Protein AF-A0A815H584-F1 (afdb_monomer)

InterPro domains:
  IPR000742 EGF-like domain [PS50026] (19-60)

Structure (mmCIF, N/CA/C/O backbone):
data_AF-A0A815H584-F1
#
_entry.id   AF-A0A815H584-F1
#
loop_
_atom_site.group_PDB
_atom_site.id
_atom_site.type_symbol
_atom_site.label_atom_id
_atom_site.label_alt_id
_atom_site.label_comp_id
_atom_site.label_asym_id
_atom_site.label_entity_id
_atom_site.label_seq_id
_atom_site.pdbx_PDB_ins_code
_atom_site.Cartn_x
_atom_site.Cartn_y
_atom_site.Cartn_z
_atom_site.occupancy
_atom_site.B_iso_or_equiv
_atom_site.auth_seq_id
_atom_site.auth_comp_id
_atom_site.auth_asym_id
_atom_site.auth_atom_id
_atom_site.pdbx_PDB_model_num
ATOM 1 N N . MET A 1 1 ? 0.714 3.344 -56.214 1.00 41.22 1 MET A N 1
ATOM 2 C CA . MET A 1 1 ? 0.078 2.907 -54.952 1.00 41.22 1 MET A CA 1
ATOM 3 C C . MET A 1 1 ? 1.199 2.458 -54.031 1.00 41.22 1 MET A C 1
ATOM 5 O O . MET A 1 1 ? 1.932 1.571 -54.430 1.00 41.22 1 MET A O 1
ATOM 9 N N . ASN A 1 2 ? 1.410 3.113 -52.884 1.00 50.94 2 ASN A N 1
ATOM 10 C CA . ASN A 1 2 ? 2.431 2.673 -51.924 1.00 50.94 2 ASN A CA 1
ATOM 11 C C . ASN A 1 2 ? 1.898 1.456 -51.167 1.00 50.94 2 ASN A C 1
ATOM 13 O O . ASN A 1 2 ? 0.969 1.595 -50.369 1.00 50.94 2 ASN A O 1
ATOM 17 N N . GLU A 1 3 ? 2.473 0.286 -51.425 1.00 63.50 3 GLU A N 1
ATOM 18 C CA . GLU A 1 3 ? 2.213 -0.923 -50.649 1.00 63.50 3 GLU A CA 1
ATOM 19 C C . GLU A 1 3 ? 2.719 -0.705 -49.218 1.00 63.50 3 GLU A C 1
ATOM 21 O O . GLU A 1 3 ? 3.892 -0.418 -48.981 1.00 63.50 3 GLU A O 1
ATOM 26 N N . LYS A 1 4 ? 1.804 -0.754 -48.245 1.00 65.31 4 LYS A N 1
ATOM 27 C CA . LYS A 1 4 ? 2.155 -0.735 -46.823 1.00 65.31 4 LYS A CA 1
ATOM 28 C C . LYS A 1 4 ? 2.375 -2.177 -46.379 1.00 65.31 4 LYS A C 1
ATOM 30 O O . LYS A 1 4 ? 1.406 -2.915 -46.219 1.00 65.31 4 LYS A O 1
ATOM 35 N N . CYS A 1 5 ? 3.628 -2.561 -46.156 1.00 71.00 5 CYS A N 1
ATOM 36 C CA . CYS A 1 5 ? 3.958 -3.831 -45.519 1.00 71.00 5 CYS A CA 1
ATOM 37 C C . CYS A 1 5 ? 3.519 -3.819 -44.048 1.00 71.00 5 CYS A C 1
ATOM 39 O O . CYS A 1 5 ? 3.815 -2.884 -43.302 1.00 71.00 5 CYS A O 1
ATOM 41 N N . ILE A 1 6 ? 2.807 -4.866 -43.627 1.00 76.12 6 ILE A N 1
ATOM 42 C CA . ILE A 1 6 ? 2.524 -5.136 -42.215 1.00 76.12 6 ILE A CA 1
ATOM 43 C C . ILE A 1 6 ? 3.566 -6.150 -41.745 1.00 76.12 6 ILE A C 1
ATOM 45 O O . ILE A 1 6 ? 3.545 -7.305 -42.165 1.00 76.12 6 ILE A O 1
ATOM 49 N N . CYS A 1 7 ? 4.490 -5.713 -40.892 1.00 73.25 7 CYS A N 1
ATOM 50 C CA . CYS A 1 7 ? 5.545 -6.576 -40.373 1.00 73.25 7 CYS A CA 1
ATOM 51 C C . CYS A 1 7 ? 5.038 -7.528 -39.283 1.00 73.25 7 CYS A C 1
ATOM 53 O O . CYS A 1 7 ? 4.133 -7.198 -38.514 1.00 73.25 7 CYS A O 1
ATOM 55 N N . MET A 1 8 ? 5.672 -8.701 -39.185 1.00 71.12 8 MET A N 1
ATOM 56 C CA . MET A 1 8 ? 5.537 -9.578 -38.017 1.00 71.12 8 MET A CA 1
ATOM 57 C C . MET A 1 8 ? 6.086 -8.883 -36.759 1.00 71.12 8 MET A C 1
ATOM 59 O O . MET A 1 8 ? 6.957 -8.016 -36.849 1.00 71.12 8 MET A O 1
ATOM 63 N N . LEU A 1 9 ? 5.608 -9.291 -35.579 1.00 66.25 9 LEU A N 1
ATOM 64 C CA . LEU A 1 9 ? 6.092 -8.769 -34.296 1.00 66.25 9 LEU A CA 1
ATOM 65 C C . LEU A 1 9 ? 7.625 -8.876 -34.194 1.00 66.25 9 LEU A C 1
ATOM 67 O O . LEU A 1 9 ? 8.204 -9.925 -34.472 1.00 66.25 9 LEU A O 1
ATOM 71 N N . GLY A 1 10 ? 8.275 -7.776 -33.802 1.00 64.12 10 GLY A N 1
ATOM 72 C CA . GLY A 1 10 ? 9.736 -7.682 -33.678 1.00 64.12 10 GLY A CA 1
ATOM 73 C C . GLY A 1 10 ? 10.496 -7.367 -34.976 1.00 64.12 10 GLY A C 1
ATOM 74 O O . GLY A 1 10 ? 11.727 -7.340 -34.948 1.00 64.12 10 GLY A O 1
ATOM 75 N N . ARG A 1 11 ? 9.799 -7.125 -36.099 1.00 75.88 11 ARG A N 1
ATOM 76 C CA . ARG A 1 11 ? 10.394 -6.677 -37.371 1.00 75.88 11 ARG A CA 1
ATOM 77 C C . ARG A 1 11 ? 9.904 -5.288 -37.771 1.00 75.88 11 ARG A C 1
ATOM 79 O O . ARG A 1 11 ? 8.724 -4.984 -37.629 1.00 75.88 11 ARG A O 1
ATOM 86 N N . PHE A 1 12 ? 10.802 -4.457 -38.280 1.00 74.06 12 PHE A N 1
ATOM 87 C CA . PHE A 1 12 ? 10.528 -3.069 -38.669 1.00 74.06 12 PHE A CA 1
ATOM 88 C C . PHE A 1 12 ? 11.333 -2.698 -39.921 1.00 74.06 12 PHE A C 1
ATOM 90 O O . PHE A 1 12 ? 12.090 -3.532 -40.399 1.00 74.06 12 PHE A O 1
ATOM 97 N N . ASP A 1 13 ? 11.174 -1.453 -40.396 1.00 72.56 13 ASP A N 1
ATOM 98 C CA . ASP A 1 13 ? 11.546 -0.915 -41.722 1.00 72.56 13 ASP A CA 1
ATOM 99 C C . ASP A 1 13 ? 10.454 -1.087 -42.806 1.00 72.56 13 ASP A C 1
ATOM 101 O O . ASP A 1 13 ? 9.341 -1.528 -42.518 1.00 72.56 13 ASP A O 1
ATOM 105 N N . ARG A 1 14 ? 10.720 -0.624 -44.038 1.00 77.12 14 ARG A N 1
ATOM 106 C CA . ARG A 1 14 ? 9.753 -0.672 -45.155 1.00 77.12 14 ARG A CA 1
ATOM 107 C C . ARG A 1 14 ? 9.559 -2.081 -45.731 1.00 77.12 14 ARG A C 1
ATOM 109 O O . ARG A 1 14 ? 8.534 -2.334 -46.356 1.00 77.12 14 ARG A O 1
ATOM 116 N N . GLU A 1 15 ? 10.524 -2.967 -45.520 1.00 81.88 15 GLU A N 1
ATOM 117 C CA . GLU A 1 15 ? 10.643 -4.302 -46.117 1.00 81.88 15 GLU A CA 1
ATOM 118 C C . GLU A 1 15 ? 10.542 -5.425 -45.056 1.00 81.88 15 GLU A C 1
ATOM 120 O O . GLU A 1 15 ? 10.536 -6.612 -45.378 1.00 81.88 15 GLU A O 1
ATOM 125 N N . CYS A 1 16 ? 10.397 -5.059 -43.778 1.00 77.81 16 CYS A N 1
ATOM 126 C CA . CYS A 1 16 ? 10.387 -5.926 -42.605 1.00 77.81 16 CYS A CA 1
ATOM 127 C C . CYS A 1 16 ? 11.657 -6.788 -42.459 1.00 77.81 16 CYS A C 1
ATOM 129 O O . CYS A 1 16 ? 11.579 -7.949 -42.024 1.00 77.81 16 CYS A O 1
ATOM 131 N N . HIS A 1 17 ? 12.822 -6.247 -42.828 1.00 81.50 17 HIS A N 1
ATOM 132 C CA . HIS A 1 17 ? 14.103 -6.959 -42.760 1.00 81.50 17 HIS A CA 1
ATOM 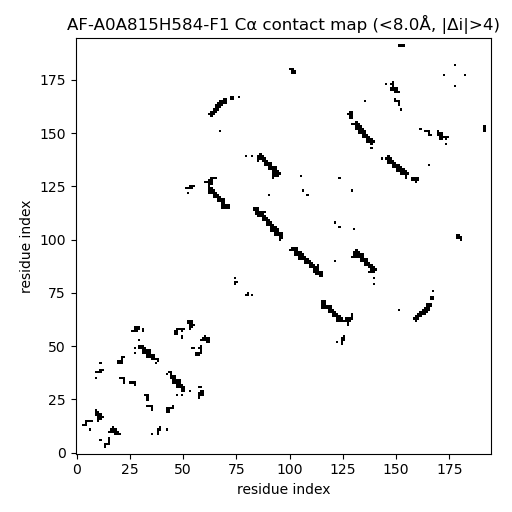133 C C . HIS A 1 17 ? 14.826 -6.754 -41.436 1.00 81.50 17 HIS A C 1
ATOM 135 O O . HIS A 1 17 ? 15.426 -7.699 -40.915 1.00 81.50 17 HIS A O 1
ATOM 141 N N . LEU A 1 18 ? 14.753 -5.553 -40.868 1.00 74.12 18 LEU A N 1
ATOM 142 C CA . LEU A 1 18 ? 15.388 -5.282 -39.591 1.00 74.12 18 LEU A CA 1
ATOM 143 C C . LEU A 1 18 ? 14.645 -5.976 -38.449 1.00 74.12 18 LEU A C 1
ATOM 145 O O . LEU A 1 18 ? 13.436 -5.828 -38.263 1.00 74.12 18 LEU A O 1
ATOM 149 N N . GLN A 1 19 ? 15.410 -6.728 -37.660 1.00 76.25 19 GLN A N 1
ATOM 150 C CA . GLN A 1 19 ? 14.960 -7.368 -36.435 1.00 76.25 19 GLN A CA 1
ATOM 151 C C . GLN A 1 19 ? 15.752 -6.792 -35.268 1.00 76.25 19 GLN A C 1
ATOM 153 O O . GLN A 1 19 ? 16.978 -6.877 -35.225 1.00 76.25 19 GLN A O 1
ATOM 158 N N . TYR A 1 20 ? 15.042 -6.234 -34.301 1.00 76.31 20 TYR A N 1
ATOM 159 C CA . TYR A 1 20 ? 15.628 -5.736 -33.071 1.00 76.31 20 TYR A CA 1
ATOM 160 C C . TYR A 1 20 ? 14.649 -6.029 -31.952 1.00 76.31 20 TYR A C 1
ATOM 162 O O . TYR A 1 20 ? 13.471 -5.684 -32.026 1.00 76.31 20 TYR A O 1
ATOM 170 N N . ASP A 1 21 ? 15.157 -6.710 -30.937 1.00 78.38 21 ASP A N 1
ATOM 171 C CA . ASP A 1 21 ? 14.411 -7.023 -29.736 1.00 78.38 21 ASP A CA 1
ATOM 172 C C . ASP A 1 21 ? 15.101 -6.305 -28.570 1.00 78.38 21 ASP A C 1
ATOM 174 O O . ASP A 1 21 ? 16.165 -6.759 -28.129 1.00 78.38 21 ASP A O 1
ATOM 178 N N . PRO A 1 22 ? 14.544 -5.183 -28.075 1.00 80.69 22 PRO A N 1
ATOM 179 C CA . PRO A 1 22 ? 15.132 -4.458 -26.953 1.00 80.69 22 PRO A CA 1
ATOM 180 C C . PRO A 1 22 ? 15.248 -5.338 -25.702 1.00 80.69 22 PRO A C 1
ATOM 182 O O . PRO A 1 22 ? 16.163 -5.145 -24.902 1.00 80.69 22 PRO A O 1
ATOM 185 N N . CYS A 1 23 ? 14.394 -6.353 -25.554 1.00 86.25 23 CYS A N 1
ATOM 186 C CA . CYS A 1 23 ? 14.398 -7.243 -24.400 1.00 86.25 23 CYS A CA 1
ATOM 187 C C . CYS A 1 23 ? 15.570 -8.230 -24.378 1.00 86.25 23 CYS A C 1
ATOM 189 O O . CYS A 1 23 ? 15.846 -8.814 -23.334 1.00 86.25 23 CYS A O 1
ATOM 191 N N . LYS A 1 24 ? 16.324 -8.384 -25.477 1.00 85.56 24 LYS A N 1
ATOM 192 C CA . LYS A 1 24 ? 17.582 -9.155 -25.464 1.00 85.56 24 LYS A CA 1
ATOM 193 C C . LYS A 1 24 ? 18.706 -8.454 -24.708 1.00 85.56 24 LYS A C 1
ATOM 195 O O . LYS A 1 24 ? 19.615 -9.118 -24.216 1.00 85.56 24 LYS A O 1
ATOM 200 N N . HIS A 1 25 ? 18.663 -7.126 -24.644 1.00 83.00 25 HIS A N 1
ATOM 201 C CA . HIS A 1 25 ? 19.713 -6.312 -24.031 1.00 83.00 25 HIS A CA 1
ATOM 202 C C . HIS A 1 25 ? 19.284 -5.689 -22.704 1.00 83.00 25 HIS A C 1
ATOM 204 O O . HIS A 1 25 ? 20.129 -5.206 -21.953 1.00 83.00 25 HIS A O 1
ATOM 210 N N . ILE A 1 26 ? 17.987 -5.707 -22.403 1.00 83.75 26 ILE A N 1
ATOM 211 C CA . ILE A 1 26 ? 17.423 -5.056 -21.229 1.00 83.75 26 ILE A CA 1
ATOM 212 C C . ILE A 1 26 ? 16.893 -6.102 -20.269 1.00 83.75 26 ILE A C 1
ATOM 214 O O . ILE A 1 26 ? 15.984 -6.865 -20.584 1.00 83.75 26 ILE A O 1
ATOM 218 N N . MET A 1 27 ? 17.457 -6.096 -19.065 1.00 88.44 27 MET A N 1
ATOM 219 C CA . MET A 1 27 ? 17.025 -6.967 -17.984 1.00 88.44 27 MET A CA 1
ATOM 220 C C . MET A 1 27 ? 16.149 -6.187 -17.011 1.00 88.44 27 MET A C 1
ATOM 222 O O . MET A 1 27 ? 16.643 -5.404 -16.198 1.00 88.44 27 MET A O 1
ATOM 226 N N . CYS A 1 28 ? 14.841 -6.427 -17.083 1.00 95.06 28 CYS A N 1
ATOM 227 C CA . CYS A 1 28 ? 13.932 -6.044 -16.011 1.00 95.06 28 CYS A CA 1
ATOM 228 C C . CYS A 1 28 ? 14.356 -6.761 -14.722 1.00 95.06 28 CYS A C 1
ATOM 230 O O . CYS A 1 28 ? 14.568 -7.975 -14.706 1.00 95.06 28 CYS A O 1
ATOM 232 N N . GLN A 1 29 ? 14.514 -6.009 -13.638 1.00 95.75 29 GLN A N 1
ATOM 233 C CA . GLN A 1 29 ? 14.947 -6.540 -12.350 1.00 95.75 29 GLN A CA 1
ATOM 234 C C . GLN A 1 29 ? 13.783 -7.210 -11.612 1.00 95.75 29 GLN A C 1
ATOM 236 O O . GLN A 1 29 ? 12.625 -7.102 -12.011 1.00 95.75 29 GLN A O 1
ATOM 241 N N . ASN A 1 30 ? 14.094 -7.908 -10.515 1.00 94.50 30 ASN A N 1
ATOM 242 C CA . ASN A 1 30 ? 13.106 -8.462 -9.581 1.00 94.50 30 ASN A CA 1
ATOM 243 C C . ASN A 1 30 ? 11.998 -9.298 -10.252 1.00 94.50 30 ASN A C 1
ATOM 245 O O . ASN A 1 30 ? 10.822 -9.218 -9.889 1.00 94.50 30 ASN A O 1
ATOM 249 N N . GLN A 1 31 ? 12.410 -10.112 -11.231 1.00 94.25 31 GLN A N 1
ATOM 250 C CA . GLN A 1 31 ? 11.540 -10.987 -12.025 1.00 94.25 31 GLN A CA 1
ATOM 251 C C . GLN A 1 31 ? 10.472 -10.221 -12.832 1.00 94.25 31 GLN A C 1
ATOM 253 O O . GLN A 1 31 ? 9.407 -10.763 -13.120 1.00 94.25 31 GLN A O 1
ATOM 258 N N . GLY A 1 32 ? 10.744 -8.964 -13.194 1.00 94.44 32 GLY A N 1
ATOM 259 C CA . GLY A 1 32 ? 9.920 -8.218 -14.139 1.00 94.44 32 GLY A CA 1
ATOM 260 C C . GLY A 1 32 ? 9.975 -8.824 -15.544 1.00 94.44 32 GLY A C 1
ATOM 261 O O . GLY A 1 32 ? 10.984 -9.397 -15.955 1.00 94.44 32 GLY A O 1
ATOM 262 N N . ILE A 1 33 ? 8.886 -8.677 -16.295 1.00 94.69 33 ILE A N 1
ATOM 263 C CA . ILE A 1 33 ? 8.767 -9.184 -17.665 1.00 94.69 33 ILE A CA 1
ATOM 264 C C . ILE A 1 33 ? 9.033 -8.033 -18.631 1.00 94.69 33 ILE A C 1
ATOM 266 O O . ILE A 1 33 ? 8.314 -7.033 -18.612 1.00 94.69 33 ILE A O 1
ATOM 270 N N . CYS A 1 34 ? 10.048 -8.171 -19.483 1.00 92.19 34 CYS A N 1
ATOM 271 C CA . CYS A 1 34 ? 10.282 -7.213 -20.558 1.00 92.19 34 CYS A CA 1
ATOM 272 C C . CYS A 1 34 ? 9.299 -7.454 -21.702 1.00 92.19 34 CYS A C 1
ATOM 274 O O . CYS A 1 34 ? 9.141 -8.586 -22.162 1.00 92.19 34 CYS A O 1
ATOM 276 N N . ILE A 1 35 ? 8.673 -6.381 -22.176 1.00 88.62 35 ILE A N 1
ATOM 277 C CA . ILE A 1 35 ? 7.870 -6.379 -23.393 1.00 88.62 35 ILE A CA 1
ATOM 278 C C . ILE A 1 35 ? 8.409 -5.323 -24.369 1.00 88.62 35 ILE A C 1
ATOM 280 O O . ILE A 1 35 ? 8.628 -4.174 -23.971 1.00 88.62 35 ILE A O 1
ATOM 284 N N . PRO A 1 36 ? 8.631 -5.666 -25.649 1.00 82.56 36 PRO A N 1
ATOM 285 C CA . PRO A 1 36 ? 8.917 -4.663 -26.664 1.00 82.56 36 PRO A CA 1
ATOM 286 C C . PRO A 1 36 ? 7.660 -3.812 -26.900 1.00 82.56 36 PRO A C 1
ATOM 288 O O . PRO A 1 36 ? 6.552 -4.342 -27.009 1.00 82.56 36 PRO A O 1
ATOM 291 N N . LEU A 1 37 ? 7.821 -2.490 -26.959 1.00 77.19 37 LEU A N 1
ATOM 292 C CA . LEU A 1 37 ? 6.740 -1.561 -27.308 1.00 77.19 37 LEU A CA 1
ATOM 293 C C . LEU A 1 37 ? 6.715 -1.323 -28.824 1.00 77.19 37 LEU A C 1
ATOM 295 O O . LEU A 1 37 ? 7.537 -1.884 -29.542 1.00 77.19 37 LEU A O 1
ATOM 299 N N . ASP A 1 38 ? 5.751 -0.535 -29.320 1.00 69.12 38 ASP A N 1
ATOM 300 C CA . ASP A 1 38 ? 5.527 -0.327 -30.758 1.00 69.12 38 ASP A CA 1
ATOM 301 C C . ASP A 1 38 ? 6.808 0.098 -31.501 1.00 69.12 38 ASP A C 1
ATOM 303 O O . ASP A 1 38 ? 7.182 1.272 -31.570 1.00 69.12 38 ASP A O 1
ATOM 307 N N . ILE A 1 39 ? 7.443 -0.900 -32.111 1.00 62.03 39 ILE A N 1
ATOM 308 C CA . ILE A 1 39 ? 8.679 -0.808 -32.888 1.00 62.03 39 ILE A CA 1
ATOM 309 C C . ILE A 1 39 ? 8.563 0.122 -34.099 1.00 62.03 39 ILE A C 1
ATOM 311 O O . ILE A 1 39 ? 9.581 0.516 -34.663 1.00 62.03 39 ILE A O 1
ATOM 315 N N . ARG A 1 40 ? 7.340 0.499 -34.507 1.00 60.38 40 ARG A N 1
ATOM 316 C CA . ARG A 1 40 ? 7.108 1.449 -35.605 1.00 60.38 40 ARG A CA 1
ATOM 317 C C . ARG A 1 40 ? 7.425 2.888 -35.197 1.00 60.38 40 ARG A C 1
ATOM 319 O O . ARG A 1 40 ? 7.740 3.692 -36.069 1.00 60.38 40 ARG A O 1
ATOM 326 N N . ALA A 1 41 ? 7.334 3.214 -33.904 1.00 61.59 41 ALA A N 1
ATOM 327 C CA . ALA A 1 41 ? 7.674 4.535 -33.375 1.00 61.59 41 ALA A CA 1
ATOM 328 C C . ALA A 1 41 ? 9.172 4.651 -33.061 1.00 61.59 41 ALA A C 1
ATOM 330 O O . ALA A 1 41 ? 9.793 5.674 -33.344 1.00 61.59 41 ALA A O 1
ATOM 331 N N . SER A 1 42 ? 9.758 3.598 -32.491 1.00 68.19 42 SER A N 1
ATOM 332 C CA . SER A 1 42 ? 11.200 3.470 -32.298 1.00 68.19 42 SER A CA 1
ATOM 333 C C . SER A 1 42 ? 11.552 2.011 -32.006 1.00 68.19 42 SER A C 1
ATOM 335 O O . SER A 1 42 ? 10.921 1.401 -31.139 1.00 68.19 42 SER A 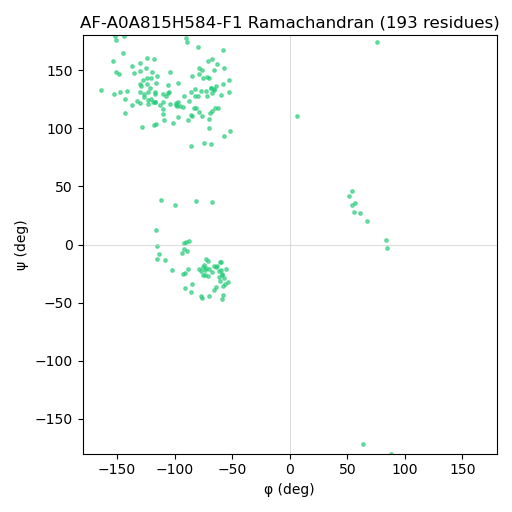O 1
ATOM 337 N N . PRO A 1 43 ? 12.582 1.445 -32.660 1.00 66.12 43 PRO A N 1
ATOM 338 C CA . PRO A 1 43 ? 12.968 0.054 -32.444 1.00 66.12 43 PRO A CA 1
ATOM 339 C C . PRO A 1 43 ? 13.499 -0.188 -31.023 1.00 66.12 43 PRO A C 1
ATOM 341 O O . PRO A 1 43 ? 13.505 -1.316 -30.553 1.00 66.12 43 PRO A O 1
ATOM 344 N N . PHE A 1 44 ? 13.897 0.862 -30.299 1.00 73.75 44 PHE A N 1
ATOM 345 C CA . PHE A 1 44 ? 14.511 0.754 -28.973 1.00 73.75 44 PHE A CA 1
ATOM 346 C C . PHE A 1 44 ? 13.516 0.817 -27.807 1.00 73.75 44 PHE A C 1
ATOM 348 O O . PHE A 1 44 ? 13.938 0.800 -26.652 1.00 73.75 44 PHE A O 1
ATOM 355 N N . MET A 1 45 ? 12.212 0.928 -28.073 1.00 82.75 45 MET A N 1
ATOM 356 C CA . MET A 1 45 ? 11.216 1.086 -27.014 1.00 82.75 45 MET A CA 1
ATOM 357 C C . MET A 1 45 ? 10.821 -0.249 -26.381 1.00 82.75 45 MET A C 1
ATOM 359 O O . MET A 1 45 ? 10.494 -1.221 -27.056 1.00 82.75 45 MET A O 1
ATOM 363 N N . TYR A 1 46 ? 10.783 -0.261 -25.055 1.00 87.62 46 TYR A N 1
ATOM 364 C CA . TYR A 1 46 ? 10.407 -1.403 -24.231 1.00 87.62 46 TYR A CA 1
ATOM 365 C C . TYR A 1 46 ? 9.662 -0.919 -22.987 1.00 87.62 46 TYR A C 1
ATOM 367 O O . TYR A 1 46 ? 9.724 0.260 -22.631 1.00 87.62 46 TYR A O 1
ATOM 375 N N . ALA A 1 47 ? 8.986 -1.839 -22.310 1.00 90.94 47 ALA A N 1
ATOM 376 C CA . ALA A 1 47 ? 8.485 -1.636 -20.962 1.00 90.94 47 ALA A CA 1
ATOM 377 C C . ALA A 1 47 ? 8.777 -2.866 -20.104 1.00 90.94 47 ALA A C 1
ATOM 379 O O . ALA A 1 47 ? 8.758 -3.996 -20.593 1.00 90.94 47 ALA A O 1
ATOM 380 N N . CYS A 1 48 ? 9.005 -2.642 -18.814 1.00 94.25 48 CYS A N 1
ATOM 381 C CA . CYS A 1 48 ? 9.025 -3.708 -17.826 1.00 94.25 48 CYS A CA 1
ATOM 382 C C . CYS A 1 48 ? 7.669 -3.788 -17.125 1.00 94.25 48 CYS A C 1
ATOM 384 O O . CYS A 1 48 ? 7.207 -2.823 -16.515 1.00 94.25 48 CYS A O 1
ATOM 386 N N . ILE A 1 49 ? 7.037 -4.957 -17.193 1.00 94.62 49 ILE A N 1
ATOM 387 C CA . ILE A 1 49 ? 5.881 -5.295 -16.367 1.00 94.62 49 ILE A CA 1
ATOM 388 C C . ILE A 1 49 ? 6.421 -5.810 -15.038 1.00 94.62 49 ILE A C 1
ATOM 390 O O . ILE A 1 49 ? 7.021 -6.884 -14.970 1.00 94.62 49 ILE A O 1
ATOM 394 N N . CYS A 1 50 ? 6.227 -5.027 -13.983 1.00 94.31 50 CYS A N 1
ATOM 395 C CA . CYS A 1 50 ? 6.725 -5.364 -12.660 1.00 94.31 50 CYS A CA 1
ATOM 396 C C . CYS A 1 50 ? 5.769 -6.275 -11.904 1.00 94.31 50 CYS A C 1
ATOM 398 O O . CYS A 1 50 ? 4.548 -6.123 -11.975 1.00 94.31 50 CYS A O 1
ATOM 400 N N . ASN A 1 51 ? 6.346 -7.173 -11.108 1.00 91.31 51 ASN A N 1
ATOM 401 C CA . ASN A 1 51 ? 5.611 -7.843 -10.045 1.00 91.31 51 ASN A CA 1
ATOM 402 C C . ASN A 1 51 ? 5.019 -6.808 -9.084 1.00 91.31 51 ASN A C 1
ATOM 404 O O . ASN A 1 51 ? 5.596 -5.741 -8.886 1.00 91.31 51 ASN A O 1
ATOM 408 N N . GLN A 1 52 ? 3.905 -7.155 -8.436 1.00 85.38 52 GLN A N 1
ATOM 409 C CA . GLN A 1 52 ? 3.127 -6.243 -7.584 1.00 85.38 52 GLN A CA 1
ATOM 410 C C . GLN A 1 52 ? 3.949 -5.576 -6.463 1.00 85.38 52 GLN A C 1
ATOM 412 O O . GLN A 1 52 ? 3.572 -4.531 -5.946 1.00 85.38 52 GLN A O 1
ATOM 417 N N . GLU A 1 53 ? 5.086 -6.155 -6.084 1.00 89.62 53 GLU A N 1
ATOM 418 C CA . GLU A 1 53 ? 5.944 -5.635 -5.023 1.00 89.62 53 GLU A CA 1
ATOM 419 C C . GLU A 1 53 ? 7.050 -4.693 -5.509 1.00 89.62 53 GLU A C 1
ATOM 421 O O . GLU A 1 53 ? 7.773 -4.148 -4.679 1.00 89.62 53 GLU A O 1
ATOM 426 N N . TYR A 1 54 ? 7.193 -4.485 -6.818 1.00 93.06 54 TYR A N 1
ATOM 427 C CA . TYR A 1 54 ? 8.275 -3.708 -7.414 1.00 93.06 54 TYR A CA 1
ATOM 428 C C . TYR A 1 54 ? 7.745 -2.673 -8.402 1.00 93.06 54 TYR A C 1
ATOM 430 O O . TYR A 1 54 ? 6.643 -2.799 -8.930 1.00 93.06 54 TY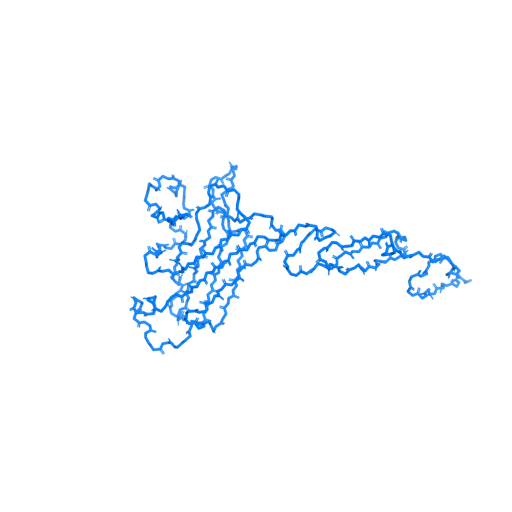R A O 1
ATOM 438 N N . PHE A 1 55 ? 8.518 -1.620 -8.641 1.00 93.56 55 PHE A N 1
ATOM 439 C CA . PHE A 1 55 ? 8.095 -0.529 -9.509 1.00 93.56 55 PHE A CA 1
ATOM 440 C C . PHE A 1 55 ? 9.266 0.182 -10.185 1.00 93.56 55 PHE A C 1
ATOM 442 O O . PHE A 1 55 ? 10.434 -0.125 -9.929 1.00 93.56 55 PHE A O 1
ATOM 449 N N . ASP A 1 56 ? 8.886 1.174 -10.995 1.00 93.12 56 ASP A N 1
ATOM 450 C CA . ASP A 1 56 ? 9.727 1.980 -11.878 1.00 93.12 56 ASP A CA 1
ATOM 451 C C . ASP A 1 56 ? 10.157 1.222 -13.146 1.00 93.12 56 ASP A C 1
ATOM 453 O O . ASP A 1 56 ? 9.815 0.054 -13.333 1.00 93.12 56 ASP A O 1
ATOM 457 N N . ASN A 1 57 ? 10.826 1.912 -14.066 1.00 91.75 57 ASN A N 1
ATOM 458 C CA . ASN A 1 57 ? 11.019 1.479 -15.451 1.00 91.75 57 ASN A CA 1
ATOM 459 C C . ASN A 1 57 ? 11.740 0.135 -15.607 1.00 91.75 57 ASN A C 1
ATOM 461 O O . ASN A 1 57 ? 11.548 -0.531 -16.620 1.00 91.75 57 ASN A O 1
ATOM 465 N N . LEU A 1 58 ? 12.554 -0.265 -14.627 1.00 94.56 58 LEU A N 1
ATOM 466 C CA . LEU A 1 58 ? 13.271 -1.542 -14.616 1.00 94.56 58 LEU A CA 1
ATOM 467 C C . LEU A 1 58 ? 12.826 -2.451 -13.469 1.00 94.56 58 LEU A C 1
ATOM 469 O O . LEU A 1 58 ? 13.504 -3.437 -13.190 1.00 94.56 58 LEU A O 1
ATOM 473 N N . CYS A 1 59 ? 11.721 -2.138 -12.788 1.00 94.94 59 CYS A N 1
ATOM 474 C CA . CYS A 1 59 ? 11.265 -2.859 -11.598 1.00 94.94 59 CYS A CA 1
ATOM 475 C C . CYS A 1 59 ? 12.321 -2.915 -10.486 1.00 94.94 59 CYS A C 1
ATOM 477 O O . CYS A 1 59 ? 12.371 -3.868 -9.710 1.00 94.94 59 CYS A O 1
ATOM 479 N N . GLN A 1 60 ? 13.204 -1.919 -10.421 1.00 94.56 60 GLN A N 1
ATOM 480 C CA . GLN A 1 60 ? 14.381 -1.928 -9.558 1.00 94.56 60 GLN A CA 1
ATOM 481 C C . GLN A 1 60 ? 14.060 -1.585 -8.099 1.00 94.56 60 GLN A C 1
ATOM 483 O O . GLN A 1 60 ? 14.822 -1.930 -7.195 1.00 94.56 60 GLN A O 1
ATOM 488 N N . TYR A 1 61 ? 12.930 -0.921 -7.845 1.00 93.62 61 TYR A N 1
ATOM 489 C CA . TYR A 1 61 ? 12.566 -0.472 -6.506 1.00 93.62 61 TYR A CA 1
ATOM 490 C C . TYR A 1 61 ? 11.474 -1.338 -5.898 1.00 93.62 61 TYR A C 1
ATOM 492 O O . TYR A 1 61 ? 10.437 -1.567 -6.509 1.00 93.62 61 TYR A O 1
ATOM 500 N N . SER A 1 62 ? 11.694 -1.782 -4.661 1.00 92.25 62 SER A N 1
ATOM 501 C CA . SER A 1 62 ? 10.670 -2.431 -3.842 1.00 92.25 62 SER A CA 1
ATOM 502 C C . SER A 1 62 ? 9.642 -1.408 -3.354 1.00 92.25 62 SER A C 1
ATOM 504 O O . SER A 1 62 ? 10.025 -0.381 -2.784 1.00 92.25 62 SER A O 1
ATOM 506 N N . SER A 1 63 ? 8.361 -1.727 -3.496 1.00 92.06 63 SER A N 1
ATOM 507 C CA . SER A 1 63 ? 7.243 -0.939 -2.982 1.00 92.06 63 SER A CA 1
ATOM 508 C C . SER A 1 63 ? 7.147 -1.050 -1.459 1.00 92.06 63 SER A C 1
ATOM 510 O O . SER A 1 63 ? 7.412 -2.104 -0.873 1.00 92.06 63 SER A O 1
ATOM 512 N N . ALA A 1 64 ? 6.756 0.043 -0.810 1.00 91.88 64 ALA A N 1
ATOM 513 C CA . ALA A 1 64 ? 6.543 0.081 0.626 1.00 91.88 64 ALA A CA 1
ATOM 514 C C . ALA A 1 64 ? 5.295 -0.724 1.032 1.00 91.88 64 ALA A C 1
ATOM 516 O O . ALA A 1 64 ? 4.285 -0.718 0.327 1.00 91.88 64 ALA A O 1
ATOM 517 N N . LYS A 1 65 ? 5.348 -1.406 2.183 1.00 91.44 65 LYS A N 1
ATOM 518 C CA . LYS A 1 65 ? 4.285 -2.312 2.647 1.00 91.44 65 LYS A CA 1
ATOM 519 C C . LYS A 1 65 ? 3.868 -2.032 4.086 1.00 91.44 65 LYS A C 1
ATOM 521 O O . LYS A 1 65 ? 4.712 -1.857 4.967 1.00 91.44 65 LYS A O 1
ATOM 526 N N . ALA A 1 66 ? 2.566 -2.068 4.335 1.00 90.00 66 ALA A N 1
ATOM 527 C CA . ALA A 1 66 ? 1.988 -2.032 5.668 1.00 90.00 66 ALA A CA 1
ATOM 528 C C . ALA A 1 66 ? 1.155 -3.289 5.911 1.00 90.00 66 ALA A C 1
ATOM 530 O O . ALA A 1 66 ? 0.239 -3.595 5.151 1.00 90.00 66 ALA A O 1
ATOM 531 N N . PHE A 1 67 ? 1.478 -3.994 6.989 1.00 90.19 67 PHE A N 1
ATOM 532 C CA . PHE A 1 67 ? 0.738 -5.152 7.469 1.00 90.19 67 PHE A CA 1
ATOM 533 C C . PHE A 1 67 ? -0.014 -4.753 8.730 1.00 90.19 67 PHE A C 1
ATOM 535 O O . PHE A 1 67 ? 0.595 -4.227 9.666 1.00 90.19 67 PHE A O 1
ATOM 542 N N . SER A 1 68 ? -1.317 -5.013 8.764 1.00 88.00 68 SER A N 1
ATOM 543 C CA . SER A 1 68 ? -2.133 -4.777 9.948 1.00 88.00 68 SER A CA 1
ATOM 544 C C . SER A 1 68 ? -3.092 -5.924 10.216 1.00 88.00 68 SER A C 1
ATOM 546 O O . SER A 1 68 ? -3.967 -6.206 9.403 1.00 88.00 68 SER A O 1
ATOM 548 N N . THR A 1 69 ? -2.968 -6.558 11.376 1.00 89.75 69 THR A N 1
ATOM 549 C CA . THR A 1 69 ? -3.934 -7.563 11.833 1.00 89.75 69 THR A CA 1
ATOM 550 C C . THR A 1 69 ? -5.075 -6.881 12.579 1.00 89.75 69 THR A C 1
ATOM 552 O O . THR A 1 69 ? -4.835 -6.201 13.581 1.00 89.75 69 THR A O 1
ATOM 555 N N . VAL A 1 70 ? -6.325 -7.070 12.151 1.00 85.88 70 VAL A N 1
ATOM 556 C CA . VAL A 1 70 ? -7.480 -6.537 12.894 1.00 85.88 70 VAL A CA 1
ATOM 557 C C . VAL A 1 70 ? -7.886 -7.519 13.984 1.00 85.88 70 VAL A C 1
ATOM 559 O O . VAL A 1 70 ? -8.361 -8.620 13.701 1.00 85.88 70 VAL A O 1
ATOM 562 N N . THR A 1 71 ? -7.687 -7.150 15.250 1.00 85.12 71 THR A N 1
ATOM 563 C CA . THR A 1 71 ? -7.888 -8.076 16.369 1.00 85.12 71 THR A CA 1
ATOM 564 C C . THR A 1 71 ? -9.360 -8.257 16.734 1.00 85.12 71 THR A C 1
ATOM 566 O O . THR A 1 71 ? -10.178 -7.345 16.627 1.00 85.12 71 THR A O 1
ATOM 569 N N . LYS A 1 72 ? -9.695 -9.431 17.286 1.00 83.88 72 LYS A N 1
ATOM 570 C CA . LYS A 1 72 ? -11.038 -9.723 17.826 1.00 83.88 72 LYS A CA 1
ATOM 571 C C . LYS A 1 72 ? -11.457 -8.785 18.965 1.00 83.88 72 LYS A C 1
ATOM 573 O O . LYS A 1 72 ? -12.644 -8.606 19.204 1.00 83.88 72 LYS A O 1
ATOM 578 N N . SER A 1 73 ? -10.513 -8.142 19.656 1.00 80.81 73 SER A N 1
ATOM 579 C CA . SER A 1 73 ? -10.840 -7.173 20.713 1.00 80.81 73 SER A CA 1
ATOM 580 C C . SER A 1 73 ? -11.645 -5.971 20.201 1.00 80.81 73 SER A C 1
ATOM 582 O O . SER A 1 73 ? -12.449 -5.425 20.955 1.00 80.81 73 SER A O 1
ATOM 584 N N . ILE A 1 74 ? -11.498 -5.602 18.923 1.00 79.00 74 ILE A N 1
ATOM 585 C CA . ILE A 1 74 ? -12.295 -4.546 18.281 1.00 79.00 74 ILE A CA 1
ATOM 586 C C . ILE A 1 74 ? -13.770 -4.944 18.191 1.00 79.00 74 ILE A C 1
ATOM 588 O O . ILE A 1 74 ? -14.642 -4.120 18.461 1.00 79.00 74 ILE A O 1
ATOM 592 N N . GLN A 1 75 ? -14.049 -6.216 17.894 1.00 78.38 75 GLN A N 1
ATOM 593 C CA . GLN A 1 75 ? -15.407 -6.755 17.837 1.00 78.38 75 GLN A CA 1
ATOM 594 C C . GLN A 1 75 ? -16.143 -6.564 19.171 1.00 78.38 75 GLN A C 1
ATOM 596 O O . GLN A 1 75 ? -17.295 -6.131 19.195 1.00 78.38 75 GLN A O 1
ATOM 601 N N . ASN A 1 76 ? -15.449 -6.833 20.281 1.00 75.38 76 ASN A N 1
ATOM 602 C CA . ASN A 1 76 ? -16.005 -6.710 21.626 1.00 75.38 76 ASN A CA 1
ATOM 603 C C . ASN A 1 76 ? -16.234 -5.247 22.023 1.00 75.38 76 ASN A C 1
ATOM 605 O O . ASN A 1 76 ? -17.294 -4.921 22.549 1.00 75.38 76 ASN A O 1
ATOM 609 N N . GLN A 1 77 ? -15.268 -4.359 21.754 1.00 74.50 77 GLN A N 1
ATOM 610 C CA . GLN A 1 77 ? -15.375 -2.940 22.117 1.00 74.50 77 GLN A CA 1
ATOM 611 C C . GLN A 1 77 ? -16.519 -2.234 21.383 1.00 74.50 77 GLN A C 1
ATOM 613 O O . GLN A 1 77 ? -17.153 -1.340 21.935 1.00 74.50 77 GLN A O 1
ATOM 618 N N . LEU A 1 78 ? -16.759 -2.603 20.129 1.00 72.31 78 LEU A N 1
ATOM 619 C CA . LEU A 1 78 ? -17.796 -1.980 19.313 1.00 72.31 78 LEU A CA 1
ATOM 620 C C . LEU A 1 78 ? -19.168 -2.637 19.492 1.00 72.31 78 LEU A C 1
ATOM 622 O O . LEU A 1 78 ? -20.112 -2.237 18.822 1.00 72.31 78 LEU A O 1
ATOM 626 N N . HIS A 1 79 ? -19.289 -3.633 20.379 1.00 73.44 79 HIS A N 1
ATOM 627 C CA . HIS A 1 79 ? -20.501 -4.438 20.553 1.00 73.44 79 HIS A CA 1
ATOM 628 C C . HIS A 1 79 ? -20.989 -5.081 19.237 1.00 73.44 79 HIS A C 1
ATOM 630 O O . HIS A 1 79 ? -22.184 -5.258 19.022 1.00 73.44 79 HIS A O 1
ATOM 636 N N . MET A 1 80 ? -20.053 -5.460 18.357 1.00 72.94 80 MET A N 1
ATOM 637 C CA . MET A 1 80 ? -20.315 -6.037 17.028 1.00 72.94 80 MET A CA 1
ATOM 638 C C . MET A 1 80 ? -20.168 -7.568 17.029 1.00 72.94 80 MET A C 1
ATOM 640 O O . MET A 1 80 ? -19.726 -8.174 16.052 1.00 72.94 80 MET A O 1
ATOM 644 N N . THR A 1 81 ? -20.518 -8.221 18.140 1.00 73.38 81 THR A N 1
ATOM 645 C CA . THR A 1 81 ? -20.352 -9.674 18.340 1.00 73.38 81 THR A CA 1
ATOM 646 C C . THR A 1 81 ? -21.178 -10.527 17.372 1.00 73.38 81 THR A C 1
ATOM 648 O O . THR A 1 81 ? -20.851 -11.690 17.157 1.00 73.38 81 THR A O 1
ATOM 651 N N . SER A 1 82 ? -22.200 -9.949 16.735 1.00 78.25 82 SER A N 1
ATOM 652 C CA . SER A 1 82 ? -23.018 -10.593 15.701 1.00 78.25 82 SER A CA 1
ATOM 653 C C . SER A 1 82 ? -22.322 -10.736 14.341 1.00 78.25 82 SER A C 1
ATOM 655 O O . SER A 1 82 ? -22.755 -11.543 13.520 1.00 78.25 82 SER A O 1
ATOM 657 N N . PHE A 1 83 ? -21.247 -9.986 14.084 1.00 78.06 83 PHE A N 1
ATOM 658 C CA . PHE A 1 83 ? -20.519 -10.035 12.817 1.00 78.06 83 PHE A CA 1
ATOM 659 C C . PHE A 1 83 ? -19.364 -11.034 12.893 1.00 78.06 83 PHE A C 1
ATOM 661 O O . PHE A 1 83 ? -18.427 -10.843 13.661 1.00 78.06 83 PHE A O 1
ATOM 668 N N . SER A 1 84 ? -19.386 -12.082 12.068 1.00 82.88 84 SER A N 1
ATOM 669 C CA . SER A 1 84 ? -18.262 -13.026 11.941 1.00 82.88 84 SER A CA 1
ATOM 670 C C . SER A 1 84 ? -17.103 -12.468 11.107 1.00 82.88 84 SER A C 1
ATOM 672 O O . SER A 1 84 ? -15.960 -12.903 11.253 1.00 82.88 84 SER A O 1
ATOM 674 N N . GLN A 1 85 ? -17.397 -11.490 10.249 1.00 88.31 85 GLN A N 1
ATOM 675 C CA . GLN A 1 85 ? -16.452 -10.815 9.368 1.00 88.31 85 GLN A CA 1
ATOM 676 C C . GLN A 1 85 ? -16.709 -9.314 9.368 1.00 88.31 85 GLN A C 1
ATOM 678 O O . GLN A 1 85 ? -17.832 -8.854 9.572 1.00 88.31 85 GLN A O 1
ATOM 683 N N . ILE A 1 86 ? -15.658 -8.561 9.082 1.00 88.00 86 ILE A N 1
ATOM 684 C CA . ILE A 1 86 ? -15.686 -7.123 8.895 1.00 88.00 86 ILE A CA 1
ATOM 685 C C . ILE A 1 86 ? -16.125 -6.838 7.451 1.00 88.00 86 ILE A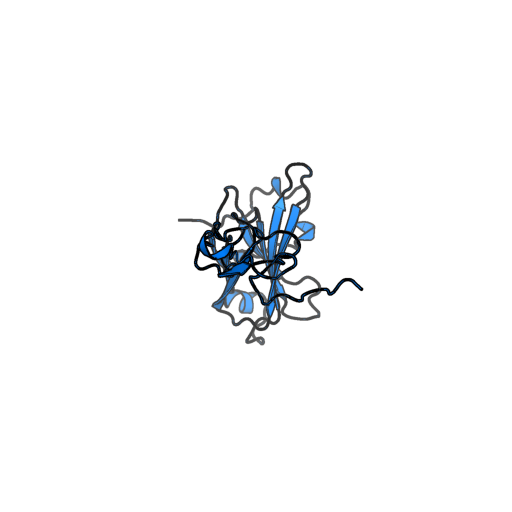 C 1
ATOM 687 O O . ILE A 1 86 ? -15.421 -7.240 6.517 1.00 88.00 86 ILE A O 1
ATOM 691 N N . PRO A 1 87 ? -17.268 -6.161 7.238 1.00 89.19 87 PRO A N 1
ATOM 692 C CA . PRO A 1 87 ? -17.794 -5.910 5.900 1.00 89.19 87 PRO A CA 1
ATOM 693 C C . PRO A 1 87 ? -16.831 -5.130 5.010 1.00 89.19 87 PRO A C 1
ATOM 695 O O . PRO A 1 87 ? -16.610 -5.529 3.865 1.00 89.19 87 PRO A O 1
ATOM 698 N N . LEU A 1 88 ? -16.258 -4.049 5.542 1.00 89.56 88 LEU A N 1
ATOM 699 C CA . LEU A 1 88 ? -15.428 -3.120 4.790 1.00 89.56 88 LEU A CA 1
ATOM 700 C C . LEU A 1 88 ? -14.329 -2.534 5.686 1.00 89.56 88 LEU A C 1
ATOM 702 O O . LEU A 1 88 ? -14.595 -2.057 6.792 1.00 89.56 88 LEU A O 1
ATOM 706 N N . VAL A 1 89 ? -13.096 -2.564 5.188 1.00 90.31 89 VAL A N 1
ATOM 707 C CA . VAL A 1 89 ? -11.925 -1.944 5.814 1.00 90.31 89 VAL A CA 1
ATOM 708 C C . VAL A 1 89 ? -11.200 -1.102 4.781 1.00 90.31 89 VAL A C 1
ATOM 710 O O . VAL A 1 89 ? -10.891 -1.597 3.700 1.00 90.31 89 VAL A O 1
ATOM 713 N N . THR A 1 90 ? -10.871 0.136 5.134 1.00 90.75 90 THR A N 1
ATOM 714 C CA . THR A 1 90 ? -10.055 1.01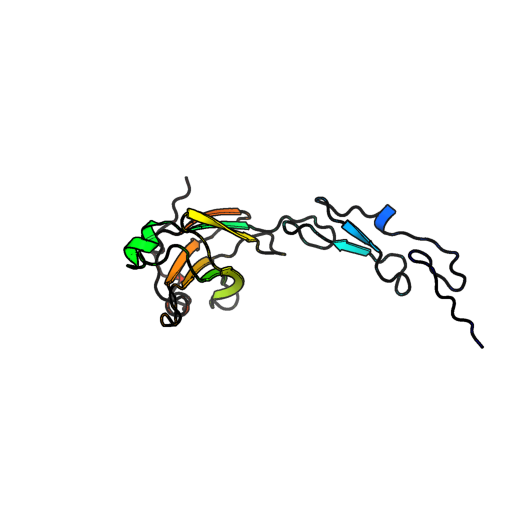7 4.298 1.00 90.75 90 THR A CA 1
ATOM 715 C C . THR A 1 90 ? -8.756 1.364 5.013 1.00 90.75 90 THR A C 1
ATOM 717 O O . THR A 1 90 ? -8.773 1.792 6.163 1.00 90.75 90 THR A O 1
ATOM 720 N N . VAL A 1 91 ? -7.617 1.192 4.346 1.00 91.75 91 VAL A N 1
ATOM 721 C CA . VAL A 1 91 ? -6.301 1.607 4.852 1.00 91.75 91 VAL A CA 1
ATOM 722 C C . VAL A 1 91 ? -5.884 2.880 4.131 1.00 91.75 91 VAL A C 1
ATOM 724 O O . VAL A 1 91 ? -5.770 2.856 2.911 1.00 91.75 91 VAL A O 1
ATOM 727 N N . TYR A 1 92 ? -5.640 3.963 4.865 1.00 90.44 92 TYR A N 1
ATOM 728 C CA . TYR A 1 92 ? -5.229 5.262 4.330 1.00 90.44 92 TYR A CA 1
ATOM 729 C C . TYR A 1 92 ? -3.756 5.534 4.594 1.00 90.44 92 TYR A C 1
ATOM 731 O O . TYR A 1 92 ? -3.278 5.346 5.712 1.00 90.44 92 TYR A O 1
ATOM 739 N N . PHE A 1 93 ? -3.079 6.066 3.584 1.00 89.50 93 PHE A N 1
ATOM 740 C CA . PHE A 1 93 ? -1.719 6.585 3.645 1.00 89.50 93 PHE A CA 1
ATOM 741 C C . PHE A 1 93 ? -1.785 8.102 3.505 1.00 89.50 93 PHE A C 1
ATOM 743 O O . PHE A 1 93 ? -2.261 8.599 2.486 1.00 89.50 93 PHE A O 1
ATOM 750 N N . VAL A 1 94 ? -1.365 8.835 4.535 1.00 86.81 94 VAL A N 1
ATOM 751 C CA . VAL A 1 94 ? -1.503 10.295 4.603 1.00 86.81 94 VAL A CA 1
ATOM 752 C C . VAL A 1 94 ? -0.140 10.941 4.812 1.00 86.81 94 VAL A C 1
ATOM 754 O O . VAL A 1 94 ? 0.557 10.646 5.785 1.00 86.81 94 VAL A O 1
ATOM 757 N N . ASP A 1 95 ? 0.210 11.850 3.909 1.00 84.25 95 ASP A N 1
ATOM 758 C CA . ASP A 1 95 ? 1.433 12.644 3.978 1.00 84.25 95 ASP A CA 1
ATOM 759 C C . ASP A 1 95 ? 1.118 14.071 4.418 1.00 84.25 95 ASP A C 1
ATOM 761 O O . ASP A 1 95 ? 0.055 14.616 4.116 1.00 84.25 95 ASP A O 1
ATOM 765 N N . ILE A 1 96 ? 2.055 14.692 5.131 1.00 75.75 96 ILE A N 1
ATOM 766 C CA . ILE A 1 96 ? 2.015 16.132 5.389 1.00 75.75 96 ILE A CA 1
ATOM 767 C C . ILE A 1 96 ? 2.885 16.798 4.334 1.00 75.75 96 ILE A C 1
ATOM 769 O O . ILE A 1 96 ? 4.082 16.528 4.245 1.00 75.75 96 ILE A O 1
ATOM 773 N N . SER A 1 97 ? 2.277 17.662 3.524 1.00 69.00 97 SER A N 1
ATOM 774 C CA . SER A 1 97 ? 3.035 18.488 2.591 1.00 69.00 97 SER A CA 1
ATOM 775 C C . SER A 1 97 ? 3.863 19.513 3.364 1.00 69.00 97 SER A C 1
ATOM 777 O O . SER A 1 97 ? 3.364 20.188 4.262 1.00 69.00 97 SER A O 1
ATOM 779 N N . ASN A 1 98 ? 5.131 19.671 2.986 1.00 63.22 98 ASN A N 1
ATOM 780 C CA . ASN A 1 98 ? 6.014 20.659 3.610 1.00 63.22 98 ASN A CA 1
ATOM 781 C C . ASN A 1 98 ? 5.587 22.106 3.307 1.00 63.22 98 ASN A C 1
ATOM 783 O O . ASN A 1 98 ? 5.914 23.010 4.069 1.00 63.22 98 ASN A O 1
ATOM 787 N N . ASN A 1 99 ? 4.860 22.332 2.207 1.00 64.88 99 ASN A N 1
ATOM 788 C CA . ASN A 1 99 ? 4.520 23.681 1.738 1.00 64.88 99 ASN A CA 1
ATOM 789 C C . ASN A 1 99 ? 3.192 24.193 2.298 1.00 64.88 99 ASN A C 1
ATOM 791 O O . ASN A 1 99 ? 2.963 25.396 2.365 1.00 64.88 99 ASN A O 1
ATOM 795 N N . ILE A 1 100 ? 2.302 23.280 2.673 1.00 57.81 100 ILE A N 1
ATOM 796 C CA . ILE A 1 100 ? 0.996 23.588 3.235 1.00 57.81 100 ILE A CA 1
ATOM 797 C C . ILE A 1 100 ? 0.793 22.510 4.287 1.00 57.81 100 ILE A C 1
ATOM 799 O O . ILE A 1 100 ? 0.694 21.344 3.920 1.00 57.81 100 ILE A O 1
ATOM 803 N N . ALA A 1 101 ? 0.763 22.869 5.573 1.00 63.84 101 ALA A N 1
ATOM 804 C CA . ALA A 1 101 ? 0.596 21.942 6.701 1.00 63.84 101 ALA A CA 1
ATOM 805 C C . ALA A 1 101 ? -0.809 21.291 6.751 1.00 63.84 101 ALA A C 1
ATOM 807 O O . ALA A 1 101 ? -1.391 21.104 7.817 1.00 63.84 101 ALA A O 1
ATOM 808 N N . ILE A 1 102 ? -1.377 20.993 5.584 1.00 68.94 102 ILE A N 1
ATOM 809 C CA . ILE A 1 102 ? -2.606 20.256 5.372 1.00 68.94 102 ILE A CA 1
ATOM 810 C C . ILE A 1 102 ? -2.196 18.816 5.065 1.00 68.94 102 ILE A C 1
ATOM 812 O O . ILE A 1 102 ? -1.486 18.564 4.084 1.00 68.94 102 ILE A O 1
ATOM 816 N N . PRO A 1 103 ? -2.626 17.861 5.894 1.00 74.62 103 PRO A N 1
ATOM 817 C CA . PRO A 1 103 ? -2.435 16.456 5.598 1.00 74.62 103 PRO A CA 1
ATOM 818 C C . PRO A 1 103 ? -3.242 16.059 4.357 1.00 74.62 103 PRO A C 1
ATOM 820 O O . PRO A 1 103 ? -4.420 16.396 4.236 1.00 74.62 103 PRO A O 1
ATOM 823 N N . ALA A 1 104 ? -2.615 15.326 3.442 1.00 81.69 104 ALA A N 1
ATOM 824 C CA . ALA A 1 104 ? -3.227 14.865 2.204 1.00 81.69 104 ALA A CA 1
ATOM 825 C C . ALA A 1 104 ? -3.181 13.340 2.126 1.00 81.69 104 ALA A C 1
ATOM 827 O O . ALA A 1 104 ? -2.154 12.716 2.402 1.00 81.69 104 ALA A O 1
ATOM 828 N N . ILE A 1 105 ? -4.301 12.733 1.732 1.00 84.38 105 ILE A N 1
ATOM 829 C CA . ILE A 1 105 ? -4.353 11.297 1.456 1.00 84.38 105 ILE A CA 1
ATOM 830 C C . ILE A 1 105 ? -3.532 11.047 0.191 1.00 84.38 105 ILE A C 1
ATOM 832 O O . ILE A 1 105 ? -3.910 11.485 -0.893 1.00 84.38 105 ILE A O 1
ATOM 836 N N . ARG A 1 106 ? -2.411 10.344 0.342 1.00 87.06 106 ARG A N 1
ATOM 837 C CA . ARG A 1 106 ? -1.581 9.892 -0.773 1.00 87.06 106 ARG A CA 1
ATOM 838 C C . ARG A 1 106 ? -2.214 8.697 -1.473 1.00 87.06 106 ARG A C 1
ATOM 840 O O . ARG A 1 106 ? -2.234 8.652 -2.697 1.00 87.06 106 ARG A O 1
ATOM 847 N N . ASP A 1 107 ? -2.678 7.719 -0.698 1.00 89.06 107 ASP A N 1
ATOM 848 C CA . ASP A 1 107 ? -3.186 6.450 -1.223 1.00 89.06 107 ASP A CA 1
ATOM 849 C C . ASP A 1 107 ? -4.201 5.813 -0.265 1.00 89.06 107 ASP A C 1
ATOM 851 O O . ASP A 1 107 ? -4.199 6.102 0.939 1.00 89.06 107 ASP A O 1
ATOM 855 N N . HIS A 1 108 ? -5.060 4.935 -0.785 1.00 91.31 108 HIS A N 1
ATOM 856 C CA . HIS A 1 108 ? -5.976 4.147 0.032 1.00 91.31 108 HIS A CA 1
ATOM 857 C C . HIS A 1 108 ? -6.285 2.770 -0.565 1.00 91.31 108 HIS A C 1
ATOM 859 O O . HIS A 1 108 ? -6.383 2.597 -1.775 1.00 91.31 108 HIS A O 1
ATOM 865 N N . PHE A 1 109 ? -6.492 1.789 0.313 1.00 92.44 109 PHE A N 1
ATOM 866 C CA . PHE A 1 109 ? -6.766 0.402 -0.063 1.00 92.44 109 PHE A CA 1
ATOM 867 C C . PHE A 1 109 ? -8.034 -0.082 0.609 1.00 92.44 109 PHE A C 1
ATOM 869 O O . PHE A 1 109 ? -8.164 0.039 1.825 1.00 92.44 109 PHE A O 1
ATOM 876 N N . VAL A 1 110 ? -8.938 -0.657 -0.177 1.00 92.81 110 VAL A N 1
ATOM 877 C CA . VAL A 1 110 ? -10.245 -1.112 0.290 1.00 92.81 110 VAL A CA 1
ATOM 878 C C . VAL A 1 110 ? -10.293 -2.634 0.293 1.00 92.81 110 VAL A C 1
ATOM 880 O O . VAL A 1 110 ? -9.997 -3.284 -0.706 1.00 92.81 110 VAL A O 1
ATOM 883 N N . TYR A 1 111 ? -10.712 -3.194 1.420 1.00 93.00 111 TYR A N 1
ATOM 884 C CA . TYR A 1 111 ? -10.854 -4.623 1.650 1.00 93.00 111 TYR A CA 1
ATOM 885 C C . TYR A 1 111 ? -12.281 -4.930 2.074 1.00 93.00 111 TYR A C 1
ATOM 887 O O . TYR A 1 111 ? -12.889 -4.167 2.824 1.00 93.00 111 TYR A O 1
ATOM 895 N N . THR A 1 112 ? -12.810 -6.068 1.633 1.00 92.19 112 THR A N 1
ATOM 896 C CA . THR A 1 112 ? -14.162 -6.504 1.994 1.00 92.19 112 THR A CA 1
ATOM 897 C C . THR A 1 112 ? -14.141 -7.894 2.606 1.00 92.19 112 THR A C 1
ATOM 899 O O . THR A 1 112 ? -13.263 -8.697 2.294 1.00 92.19 112 THR A O 1
ATOM 902 N N . LYS A 1 113 ? -15.118 -8.176 3.476 1.00 90.19 113 LYS A N 1
ATOM 903 C CA . LYS A 1 113 ? -15.326 -9.498 4.100 1.00 90.19 113 LYS A CA 1
ATOM 904 C C . LYS A 1 113 ? -14.070 -10.038 4.802 1.00 90.19 113 LYS A C 1
ATOM 906 O O . LYS A 1 113 ? -13.697 -11.199 4.644 1.00 90.19 113 LYS A O 1
ATOM 911 N N . ILE A 1 114 ? -13.411 -9.186 5.585 1.00 90.88 114 ILE A N 1
ATOM 912 C CA . ILE A 1 114 ? -12.182 -9.538 6.300 1.00 90.88 114 ILE A CA 1
ATOM 913 C C . ILE A 1 114 ? -12.514 -10.277 7.594 1.00 90.88 114 ILE A C 1
ATOM 915 O O . ILE A 1 114 ? -13.285 -9.794 8.419 1.00 90.88 114 ILE A O 1
ATOM 919 N N . SER A 1 115 ? -11.911 -11.443 7.803 1.00 90.12 115 SER A N 1
ATOM 920 C CA . SER A 1 115 ? -12.036 -12.175 9.063 1.00 90.12 115 SER A CA 1
ATOM 921 C C . SER A 1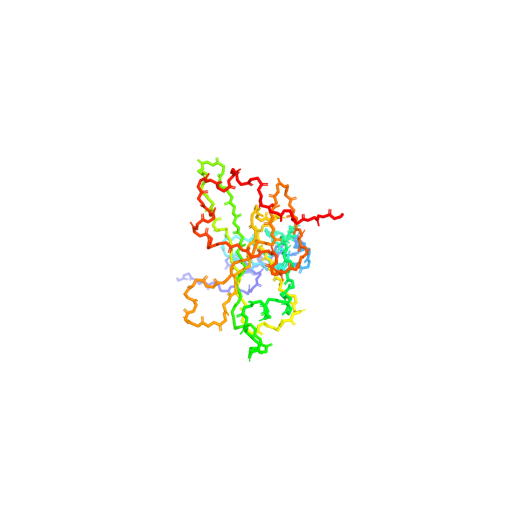 115 ? -11.187 -11.527 10.160 1.00 90.12 115 SER A C 1
ATOM 923 O O . SER A 1 115 ? -10.075 -11.055 9.923 1.00 90.12 115 SER A O 1
ATOM 925 N N . PHE A 1 116 ? -11.685 -11.529 11.396 1.00 85.88 116 PHE A N 1
ATOM 926 C CA . PHE A 1 116 ? -10.893 -11.064 12.533 1.00 85.88 116 PHE A CA 1
ATOM 927 C C . PHE A 1 116 ? -9.669 -11.959 12.756 1.00 85.88 116 PHE A C 1
ATOM 929 O O . PHE A 1 116 ? -9.776 -13.186 12.760 1.00 85.88 116 PHE A O 1
ATOM 936 N N . GLY A 1 117 ? -8.519 -11.339 13.009 1.00 83.94 117 GLY A N 1
ATOM 937 C CA . GLY A 1 117 ? -7.231 -12.020 13.135 1.00 83.94 117 GLY A CA 1
ATOM 938 C C . GLY A 1 117 ? -6.523 -12.272 11.803 1.00 83.94 117 GLY A C 1
ATOM 939 O O . GLY A 1 117 ? -5.401 -12.764 11.825 1.00 83.94 117 GLY A O 1
ATOM 940 N N . SER A 1 118 ? -7.135 -11.932 10.664 1.00 85.94 118 SER A N 1
ATOM 941 C CA . SER A 1 118 ? -6.450 -11.949 9.372 1.00 85.94 118 SER A CA 1
ATOM 942 C C . SER A 1 118 ? -5.571 -10.712 9.197 1.00 85.94 118 SER A C 1
ATOM 944 O O . SER A 1 118 ? -5.914 -9.616 9.655 1.00 85.94 118 SER A O 1
ATOM 946 N N . ASP A 1 119 ? -4.452 -10.899 8.501 1.00 86.69 119 ASP A N 1
ATOM 947 C CA . ASP A 1 119 ? -3.555 -9.815 8.124 1.00 86.69 119 ASP A CA 1
ATOM 948 C C . ASP A 1 119 ? -4.091 -9.071 6.903 1.00 86.69 119 ASP A C 1
ATOM 950 O O . ASP A 1 119 ? -4.384 -9.660 5.862 1.00 86.69 119 ASP A O 1
ATOM 954 N N . ILE A 1 120 ? -4.181 -7.751 7.028 1.00 89.88 120 ILE A N 1
ATOM 955 C CA . ILE A 1 120 ? -4.416 -6.833 5.920 1.00 89.88 120 ILE A CA 1
ATOM 956 C C . ILE A 1 120 ? -3.056 -6.384 5.399 1.00 89.88 120 ILE A C 1
ATOM 958 O O . ILE A 1 120 ? -2.224 -5.916 6.177 1.00 89.88 120 ILE A O 1
ATOM 962 N N . ILE A 1 121 ? -2.838 -6.508 4.090 1.00 90.44 121 ILE A N 1
ATOM 963 C CA . ILE A 1 121 ? -1.563 -6.187 3.442 1.00 90.44 121 ILE A CA 1
ATOM 964 C C . ILE A 1 121 ? -1.783 -5.061 2.438 1.00 90.44 121 ILE A C 1
ATOM 966 O O . ILE A 1 121 ? -2.254 -5.305 1.332 1.00 90.44 121 ILE A O 1
ATOM 970 N N . ALA A 1 122 ? -1.399 -3.840 2.803 1.00 90.38 122 ALA A N 1
ATOM 971 C CA . ALA A 1 122 ? -1.437 -2.695 1.905 1.00 90.38 122 ALA A CA 1
ATOM 972 C C . ALA A 1 122 ? -0.052 -2.435 1.300 1.00 90.38 122 ALA A C 1
ATOM 974 O O . ALA A 1 122 ? 0.922 -2.211 2.024 1.00 90.38 122 ALA A O 1
ATOM 975 N N . ILE A 1 123 ? 0.032 -2.464 -0.030 1.00 87.56 123 ILE A N 1
ATOM 976 C CA . ILE A 1 123 ? 1.268 -2.243 -0.788 1.00 87.56 123 ILE A CA 1
ATOM 977 C C . ILE A 1 123 ? 1.143 -0.892 -1.482 1.00 87.56 123 ILE A C 1
ATOM 979 O O . ILE A 1 123 ? 0.382 -0.767 -2.437 1.00 87.56 123 ILE A O 1
ATOM 983 N N . SER A 1 124 ? 1.878 0.117 -1.006 1.00 84.31 124 SER A N 1
ATOM 984 C CA . SER A 1 124 ? 1.887 1.451 -1.615 1.00 84.31 124 SER A CA 1
ATOM 985 C C . SER A 1 124 ? 2.696 1.384 -2.908 1.00 84.31 124 SER A C 1
ATOM 987 O O . SER A 1 124 ? 3.918 1.564 -2.924 1.00 84.31 124 SER A O 1
ATOM 989 N N . ASN A 1 125 ? 2.003 1.026 -3.986 1.00 76.25 125 ASN A N 1
ATOM 990 C CA . ASN A 1 125 ? 2.599 0.855 -5.299 1.00 76.25 125 ASN A CA 1
ATOM 991 C C . ASN A 1 125 ? 3.270 2.158 -5.730 1.00 76.25 125 ASN A C 1
ATOM 993 O O . ASN A 1 125 ? 2.715 3.244 -5.574 1.00 76.25 125 ASN A O 1
ATOM 997 N N . ARG A 1 126 ? 4.460 2.044 -6.321 1.00 83.44 126 ARG A N 1
ATOM 998 C CA . ARG A 1 126 ? 5.239 3.195 -6.807 1.00 83.44 126 ARG A CA 1
ATOM 999 C C . ARG A 1 126 ? 5.762 4.129 -5.714 1.00 83.44 126 ARG A C 1
ATOM 1001 O O . ARG A 1 126 ? 6.109 5.270 -6.002 1.00 83.44 126 ARG A O 1
ATOM 1008 N N . GLN A 1 127 ? 5.843 3.651 -4.474 1.00 87.69 127 GLN A N 1
ATOM 1009 C CA . GLN A 1 127 ? 6.423 4.398 -3.363 1.00 87.69 127 GLN A CA 1
ATOM 1010 C C . GLN A 1 127 ? 7.506 3.575 -2.678 1.00 87.69 127 GLN A C 1
ATOM 1012 O O . GLN A 1 127 ? 7.276 2.447 -2.248 1.00 87.69 127 GLN A O 1
ATOM 1017 N N . MET A 1 128 ? 8.694 4.162 -2.536 1.00 87.50 128 MET A N 1
ATOM 1018 C CA . MET A 1 128 ? 9.807 3.520 -1.831 1.00 87.50 128 MET A CA 1
ATOM 1019 C C . MET A 1 128 ? 9.611 3.550 -0.311 1.00 87.50 128 MET A C 1
ATOM 1021 O O . MET A 1 128 ? 10.132 2.683 0.389 1.00 87.50 128 MET A O 1
ATOM 1025 N N . TYR A 1 129 ? 8.854 4.529 0.196 1.00 89.94 129 TYR A N 1
ATOM 1026 C CA . TYR A 1 129 ? 8.632 4.750 1.622 1.00 89.94 129 TYR A CA 1
ATOM 1027 C C . TYR A 1 129 ? 7.145 4.895 1.956 1.00 89.94 129 TYR A C 1
ATOM 1029 O O . TYR A 1 129 ? 6.329 5.374 1.165 1.00 89.94 129 TYR A O 1
ATOM 1037 N N . LEU A 1 130 ? 6.797 4.474 3.165 1.00 87.25 130 LEU A N 1
ATOM 1038 C CA . LEU A 1 130 ? 5.479 4.632 3.759 1.00 87.25 130 LEU A CA 1
ATOM 1039 C C . LEU A 1 130 ? 5.171 6.105 4.041 1.00 87.25 130 LEU A C 1
ATOM 1041 O O . LEU A 1 130 ? 6.073 6.936 4.146 1.00 87.25 130 LEU A O 1
ATOM 1045 N N . SER A 1 131 ? 3.882 6.402 4.170 1.00 88.12 131 SER A N 1
ATOM 1046 C CA . SER A 1 131 ? 3.405 7.732 4.535 1.00 88.12 131 SER A CA 1
ATOM 1047 C C . SER A 1 131 ? 3.678 8.096 5.987 1.00 88.12 131 SER A C 1
ATOM 1049 O O . SER A 1 131 ? 3.815 7.218 6.840 1.00 88.12 131 SER A O 1
ATOM 1051 N N . SER A 1 132 ? 3.697 9.398 6.280 1.00 84.44 132 SER A N 1
ATOM 1052 C CA . SER A 1 132 ? 3.876 9.909 7.647 1.00 84.44 132 SER A CA 1
ATOM 1053 C C . SER A 1 132 ? 2.810 9.384 8.611 1.00 84.44 132 SER A C 1
ATOM 1055 O O . SER A 1 132 ? 3.118 9.099 9.769 1.00 84.44 132 SER A O 1
ATOM 1057 N N . PHE A 1 133 ? 1.576 9.213 8.135 1.00 85.75 133 PHE A N 1
ATOM 1058 C CA . PHE A 1 133 ? 0.479 8.637 8.903 1.00 85.75 133 PHE A CA 1
ATOM 1059 C C . PHE A 1 133 ? -0.161 7.490 8.132 1.00 85.75 133 PHE A C 1
ATOM 1061 O O . PHE A 1 133 ? -0.343 7.560 6.914 1.00 85.75 133 PHE A O 1
ATOM 1068 N N . ILE A 1 134 ? -0.538 6.441 8.860 1.00 88.50 134 ILE A N 1
ATOM 1069 C CA . ILE A 1 134 ? -1.292 5.314 8.316 1.00 88.50 134 ILE A CA 1
ATOM 1070 C C . ILE A 1 134 ? -2.491 5.050 9.218 1.00 88.50 134 ILE A C 1
ATOM 1072 O O . ILE A 1 134 ? -2.327 4.773 10.411 1.00 88.50 134 ILE A O 1
ATOM 1076 N N . PHE A 1 135 ? -3.689 5.111 8.643 1.00 88.12 135 PHE A N 1
ATOM 1077 C CA . PHE A 1 135 ? -4.944 4.868 9.349 1.00 88.12 135 PHE A CA 1
ATOM 1078 C C . PHE A 1 135 ? -5.646 3.631 8.802 1.00 88.12 135 PHE A C 1
ATOM 1080 O O . PHE A 1 135 ? -5.627 3.378 7.603 1.00 88.12 135 PHE A O 1
ATOM 1087 N N . VAL A 1 136 ? -6.317 2.894 9.678 1.00 89.31 136 VAL A N 1
ATOM 1088 C CA . VAL A 1 136 ? -7.279 1.852 9.319 1.00 8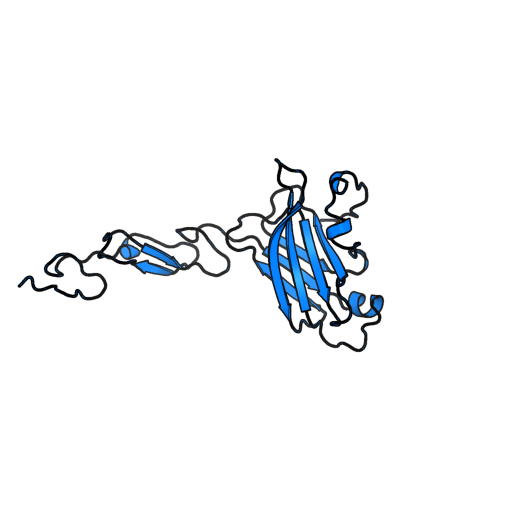9.31 136 VAL A CA 1
ATOM 1089 C C . VAL A 1 136 ? -8.658 2.355 9.700 1.00 89.31 136 VAL A C 1
ATOM 1091 O O . VAL A 1 136 ? -8.897 2.686 10.856 1.00 89.31 136 VAL A O 1
ATOM 1094 N N . GLN A 1 137 ? -9.560 2.414 8.735 1.00 88.56 137 GLN A N 1
ATOM 1095 C CA . GLN A 1 137 ? -10.963 2.710 8.946 1.00 88.56 137 GLN A CA 1
ATOM 1096 C C . GLN A 1 137 ? -11.778 1.434 8.792 1.00 88.56 137 GLN A C 1
ATOM 1098 O O . GLN A 1 137 ? -11.637 0.715 7.805 1.00 88.56 137 GLN A O 1
ATOM 1103 N N . ILE A 1 138 ? -12.638 1.158 9.763 1.00 87.62 138 ILE A N 1
ATOM 1104 C CA . ILE A 1 138 ? -13.465 -0.041 9.796 1.00 87.62 138 ILE A CA 1
ATOM 1105 C C . ILE A 1 138 ? -14.937 0.354 9.740 1.00 87.62 138 ILE A C 1
ATOM 1107 O O . ILE A 1 138 ? -15.380 1.180 10.535 1.00 87.62 138 ILE A O 1
ATOM 1111 N N . TYR A 1 139 ? -15.692 -0.286 8.848 1.00 85.50 139 TYR A N 1
ATOM 1112 C CA . TYR A 1 139 ? -17.132 -0.103 8.709 1.00 85.50 139 TYR A CA 1
ATOM 1113 C C . TYR A 1 139 ? -17.869 -1.417 8.970 1.00 85.50 139 TYR A C 1
ATOM 1115 O O . TYR A 1 139 ? -17.649 -2.418 8.284 1.00 85.50 139 TYR A O 1
ATOM 1123 N N . PHE A 1 140 ? -18.785 -1.394 9.938 1.00 78.44 140 PHE A N 1
ATOM 1124 C CA . PHE A 1 140 ? -19.629 -2.546 10.281 1.00 78.44 140 PHE A CA 1
ATOM 1125 C C . PHE A 1 140 ? -21.058 -2.439 9.744 1.00 78.44 140 PHE A C 1
ATOM 1127 O O . PHE A 1 140 ? -21.735 -3.452 9.595 1.00 78.44 140 PHE A O 1
ATOM 1134 N N . ASN A 1 141 ? -21.536 -1.229 9.446 1.00 70.94 141 ASN A N 1
ATOM 1135 C CA . ASN A 1 141 ? -22.913 -0.994 9.024 1.00 70.94 141 ASN A CA 1
ATOM 1136 C C . ASN A 1 141 ? -22.992 0.228 8.099 1.00 70.94 141 ASN A C 1
ATOM 1138 O O . ASN A 1 141 ? -22.261 1.192 8.289 1.00 70.94 141 ASN A O 1
ATOM 1142 N N . THR A 1 142 ? -23.931 0.222 7.154 1.00 59.06 142 THR A N 1
ATOM 1143 C CA . THR A 1 142 ? -24.262 1.373 6.298 1.00 59.06 142 THR A CA 1
ATOM 1144 C C . THR A 1 142 ? -24.825 2.564 7.079 1.00 59.06 142 THR A C 1
ATOM 1146 O O . THR A 1 142 ? -24.795 3.685 6.583 1.00 59.06 142 THR A O 1
ATOM 1149 N N . LYS A 1 143 ? -25.325 2.340 8.304 1.00 64.44 143 LYS A N 1
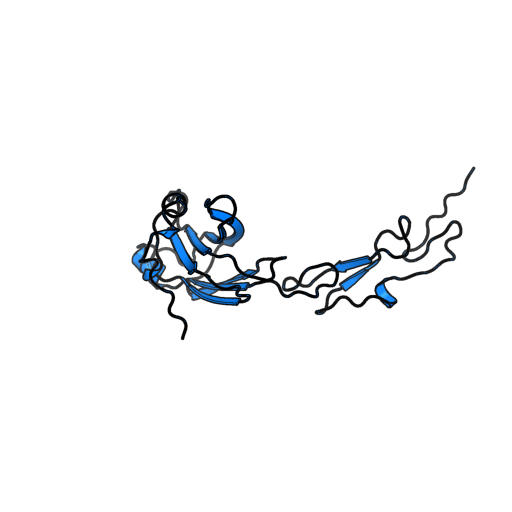ATOM 1150 C CA . LYS A 1 143 ? -25.738 3.412 9.228 1.00 64.44 143 LYS A CA 1
ATOM 1151 C C . LYS A 1 143 ? -24.564 4.140 9.886 1.00 64.44 143 LYS A C 1
ATOM 1153 O O . LYS A 1 143 ? -24.755 5.236 10.404 1.00 64.44 143 LYS A O 1
ATOM 1158 N N . ASP A 1 144 ? -23.378 3.538 9.893 1.00 68.62 144 ASP A N 1
ATOM 1159 C CA . ASP A 1 144 ? -22.167 4.182 10.388 1.00 68.62 144 ASP A CA 1
ATOM 1160 C C . ASP A 1 144 ? -21.552 5.006 9.251 1.00 68.62 144 ASP A C 1
ATOM 1162 O O . ASP A 1 144 ? -20.713 4.523 8.492 1.00 68.62 144 ASP A O 1
ATOM 1166 N N . LEU A 1 145 ? -22.039 6.244 9.098 1.00 63.47 145 LEU A N 1
ATOM 1167 C CA . LEU A 1 145 ? -21.636 7.140 8.007 1.00 63.47 145 LEU A CA 1
ATOM 1168 C C . LEU A 1 145 ? -20.120 7.382 7.967 1.00 63.47 145 LEU A C 1
ATOM 1170 O O . LEU A 1 145 ? -19.564 7.643 6.901 1.00 63.47 145 LEU A O 1
ATOM 1174 N N . TYR A 1 146 ? -19.465 7.315 9.126 1.00 70.94 146 TYR A N 1
ATOM 1175 C CA . TYR A 1 146 ? -18.083 7.745 9.307 1.00 70.94 146 TYR A CA 1
ATOM 1176 C C . TYR A 1 146 ? -17.139 6.602 9.671 1.00 70.94 146 TYR A C 1
ATOM 1178 O O . TYR A 1 146 ? -15.928 6.786 9.599 1.00 70.94 146 TYR A O 1
ATOM 1186 N N . GLY A 1 147 ? -17.641 5.423 10.033 1.00 80.19 147 GLY A N 1
ATOM 1187 C CA . GLY A 1 147 ? -16.803 4.295 10.420 1.00 80.19 147 GLY A CA 1
ATOM 1188 C C . GLY A 1 147 ? -15.975 4.565 11.683 1.00 80.19 147 GLY A C 1
ATOM 1189 O O . GLY A 1 147 ? -16.096 5.579 12.379 1.00 80.19 147 GLY A O 1
ATOM 1190 N N . HIS A 1 148 ? -15.066 3.641 11.977 1.00 83.19 148 HIS A N 1
ATOM 1191 C CA . HIS A 1 148 ? -14.151 3.739 13.110 1.00 83.19 148 HIS A CA 1
ATOM 1192 C C . HIS A 1 148 ? -12.701 3.796 12.644 1.00 83.19 148 HIS A C 1
ATOM 1194 O O . HIS A 1 148 ? -12.231 2.874 11.981 1.00 83.19 148 HIS A O 1
ATOM 1200 N N . TYR A 1 149 ? -11.989 4.860 13.021 1.00 84.19 149 TYR A N 1
ATOM 1201 C CA . TYR A 1 149 ? -10.602 5.097 12.628 1.00 84.19 149 TYR A CA 1
ATOM 1202 C C . TYR A 1 149 ? -9.611 4.646 13.700 1.00 84.19 149 TYR A C 1
ATOM 1204 O O . TYR A 1 149 ? -9.788 4.893 14.896 1.00 84.19 149 TYR A O 1
ATOM 1212 N N . TYR A 1 150 ? -8.523 4.038 13.241 1.00 84.38 150 TYR A N 1
ATOM 1213 C CA . TYR A 1 150 ? -7.436 3.534 14.060 1.00 84.38 150 TYR A CA 1
ATOM 1214 C C . TYR A 1 150 ? -6.098 3.977 13.471 1.00 84.38 150 TYR A C 1
ATOM 1216 O O . TYR A 1 150 ? -5.801 3.680 12.315 1.00 84.38 150 TYR A O 1
ATOM 1224 N N . LEU A 1 151 ? -5.275 4.674 14.251 1.00 83.81 151 LEU A N 1
ATOM 1225 C CA . LEU A 1 151 ? -3.929 5.064 13.822 1.00 83.81 151 LEU A CA 1
ATOM 1226 C C . LEU A 1 151 ? -2.981 3.878 14.014 1.00 83.81 151 LEU A C 1
ATOM 1228 O O . LEU A 1 151 ? -2.757 3.440 15.141 1.00 83.81 151 LEU A O 1
ATOM 1232 N N . ILE A 1 152 ? -2.406 3.377 12.923 1.00 83.31 152 ILE A N 1
ATOM 1233 C CA . ILE A 1 152 ? -1.521 2.203 12.945 1.00 83.31 152 ILE A CA 1
ATOM 1234 C C . ILE A 1 152 ? -0.069 2.528 12.582 1.00 83.31 152 ILE A C 1
ATOM 1236 O O . ILE A 1 152 ? 0.802 1.673 12.729 1.00 83.31 152 ILE A O 1
ATOM 1240 N N . GLY A 1 153 ? 0.213 3.750 12.132 1.00 80.31 153 GLY A N 1
ATOM 1241 C CA . GLY A 1 153 ? 1.569 4.209 11.850 1.00 80.31 153 GLY A CA 1
ATOM 1242 C C . GLY A 1 153 ? 1.693 5.719 11.997 1.00 80.31 153 GLY A C 1
ATOM 1243 O O . GLY A 1 153 ? 0.904 6.454 11.414 1.00 80.31 153 GLY A O 1
ATOM 1244 N N . LEU A 1 154 ? 2.695 6.159 12.762 1.00 81.00 154 LEU A N 1
ATOM 1245 C CA . LEU A 1 154 ? 3.159 7.545 12.832 1.00 81.00 154 LEU A CA 1
ATOM 1246 C C . LEU A 1 154 ? 4.670 7.544 12.599 1.00 81.00 154 LEU A C 1
ATOM 1248 O O . LEU A 1 154 ? 5.444 7.194 13.492 1.00 81.00 154 LEU A O 1
ATOM 1252 N N . LEU A 1 155 ? 5.080 7.883 11.384 1.00 80.19 155 LEU A N 1
ATOM 1253 C CA . LEU A 1 155 ? 6.435 7.677 10.895 1.00 80.19 155 LEU A CA 1
ATOM 1254 C C . LEU A 1 155 ? 7.150 9.020 10.751 1.00 80.19 155 LEU A C 1
ATOM 1256 O O . LEU A 1 155 ? 6.802 9.842 9.909 1.00 80.19 155 LEU A O 1
ATOM 1260 N N . LYS A 1 156 ? 8.169 9.237 11.590 1.00 72.25 156 LYS A N 1
ATOM 1261 C CA . LYS A 1 156 ? 9.057 10.413 11.507 1.00 72.25 156 LYS A CA 1
ATOM 1262 C C . LYS A 1 156 ? 10.254 10.198 10.584 1.00 72.25 156 LYS A C 1
ATOM 1264 O O . LYS A 1 156 ? 10.873 11.163 10.153 1.00 72.25 156 LYS A O 1
ATOM 1269 N N . LEU A 1 157 ? 10.599 8.940 10.329 1.00 76.94 157 LEU A N 1
ATOM 1270 C CA . LEU A 1 157 ? 11.713 8.535 9.481 1.00 76.94 157 LEU A CA 1
ATOM 1271 C C . LEU A 1 157 ? 11.178 7.701 8.313 1.00 76.94 157 LEU A C 1
ATOM 1273 O O . LEU A 1 157 ? 10.179 6.996 8.486 1.00 76.94 157 LEU A O 1
ATOM 1277 N N . PRO A 1 158 ? 11.828 7.756 7.139 1.00 82.81 158 PRO A N 1
ATOM 1278 C CA . PRO A 1 158 ? 11.414 6.977 5.982 1.00 82.81 158 PRO A CA 1
ATOM 1279 C C . PRO A 1 158 ? 11.520 5.478 6.286 1.00 82.81 158 PRO A C 1
ATOM 1281 O O . PRO A 1 158 ? 12.603 4.953 6.542 1.00 82.81 158 PRO A O 1
ATOM 1284 N N . MET A 1 159 ? 10.387 4.776 6.247 1.00 83.25 159 MET A N 1
ATOM 1285 C CA . MET A 1 159 ? 10.318 3.327 6.446 1.00 83.25 159 MET A CA 1
ATOM 1286 C C . MET A 1 159 ? 9.730 2.652 5.216 1.00 83.25 159 MET A C 1
ATOM 1288 O O . MET A 1 159 ? 8.805 3.174 4.604 1.00 83.25 159 MET A O 1
ATOM 1292 N N . LYS A 1 160 ? 10.240 1.468 4.870 1.00 87.25 160 LYS A N 1
ATOM 1293 C CA . LYS A 1 160 ? 9.719 0.661 3.754 1.00 87.25 160 LYS A CA 1
ATOM 1294 C C . LYS A 1 160 ? 8.665 -0.356 4.190 1.00 87.25 160 LYS A C 1
ATOM 1296 O O . LYS A 1 160 ? 7.850 -0.782 3.382 1.00 87.25 160 LYS A O 1
ATOM 1301 N N . LEU A 1 161 ? 8.704 -0.781 5.451 1.00 85.69 161 LEU A N 1
ATOM 1302 C CA . LEU A 1 161 ? 7.892 -1.876 5.965 1.00 85.69 161 LEU A CA 1
ATOM 1303 C C . LEU A 1 161 ? 7.413 -1.558 7.379 1.00 85.69 161 LEU A C 1
ATOM 1305 O O . LEU A 1 161 ? 8.224 -1.209 8.234 1.00 85.69 161 LEU A O 1
ATOM 1309 N N . ILE A 1 162 ? 6.121 -1.752 7.633 1.00 84.31 162 ILE A N 1
ATOM 1310 C CA . ILE A 1 162 ? 5.555 -1.779 8.983 1.00 84.31 162 ILE A CA 1
ATOM 1311 C C . ILE A 1 162 ? 4.713 -3.042 9.163 1.00 84.31 162 ILE A C 1
ATOM 1313 O O . ILE A 1 162 ? 3.950 -3.418 8.274 1.00 84.31 162 ILE A O 1
ATOM 1317 N N . LYS A 1 163 ? 4.859 -3.701 10.315 1.00 83.62 163 LYS A N 1
ATOM 1318 C CA . LYS A 1 163 ? 4.000 -4.803 10.757 1.00 83.62 163 LYS A CA 1
ATOM 1319 C C . LYS A 1 163 ? 3.408 -4.433 12.106 1.00 83.62 163 LYS A C 1
ATOM 1321 O O . LYS A 1 163 ? 4.155 -4.134 13.033 1.00 83.62 163 LYS A O 1
ATOM 1326 N N . THR A 1 164 ? 2.087 -4.392 12.198 1.00 81.50 164 THR A N 1
ATOM 1327 C CA . THR A 1 164 ? 1.382 -3.921 13.393 1.00 81.50 164 THR A CA 1
ATOM 1328 C C . THR A 1 164 ? 0.028 -4.612 13.537 1.00 81.50 164 THR A C 1
ATOM 1330 O O . THR A 1 164 ? -0.387 -5.391 12.681 1.00 81.50 164 THR A O 1
ATOM 1333 N N . SER A 1 165 ? -0.675 -4.333 14.627 1.00 74.38 165 SER A N 1
ATOM 1334 C CA . SER A 1 165 ? -2.039 -4.801 14.849 1.00 74.38 165 SER A CA 1
ATOM 1335 C C . SER A 1 165 ? -2.958 -3.616 15.115 1.00 74.38 165 SER A C 1
ATOM 1337 O O . SER A 1 165 ? -2.617 -2.680 15.843 1.00 74.38 165 SER A O 1
ATOM 1339 N N . THR A 1 166 ? -4.150 -3.654 14.534 1.00 74.19 166 THR A N 1
ATOM 1340 C CA . THR A 1 166 ? -5.206 -2.694 14.846 1.00 74.19 166 THR A CA 1
ATOM 1341 C C . THR A 1 166 ? -5.838 -3.119 16.168 1.00 74.19 166 THR A C 1
ATOM 1343 O O . THR A 1 166 ? -6.435 -4.190 16.245 1.00 74.19 166 THR A O 1
ATOM 1346 N N . LEU A 1 167 ? -5.672 -2.299 17.211 1.00 72.56 167 LEU A N 1
ATOM 1347 C CA . LEU A 1 167 ? -6.127 -2.561 18.578 1.00 72.56 167 LEU A CA 1
ATOM 1348 C C . LEU A 1 167 ? -7.145 -1.507 19.014 1.00 72.56 167 LEU A C 1
ATOM 1350 O O . LEU A 1 167 ? -7.154 -0.381 18.522 1.00 72.56 167 LEU A O 1
ATOM 1354 N N . THR A 1 168 ? -7.937 -1.840 20.028 1.00 62.53 168 THR A N 1
ATOM 1355 C CA . THR A 1 168 ? -8.904 -0.936 20.672 1.00 62.53 168 THR A CA 1
ATOM 1356 C C . THR A 1 168 ? -8.260 0.347 21.212 1.00 62.53 168 THR A C 1
ATOM 1358 O O . THR A 1 168 ? -8.851 1.423 21.138 1.00 62.53 168 THR A O 1
ATOM 1361 N N . SER A 1 169 ? -7.017 0.255 21.697 1.00 63.88 169 SER A N 1
ATOM 1362 C CA . SER A 1 169 ? -6.211 1.382 22.184 1.00 63.88 169 SER A CA 1
ATOM 1363 C C . SER A 1 169 ? -5.718 2.322 21.082 1.00 63.88 169 SER A C 1
ATOM 1365 O O . SER A 1 169 ? -5.260 3.418 21.394 1.00 63.88 169 SER A O 1
ATOM 1367 N N . HIS A 1 170 ? -5.789 1.905 19.814 1.00 65.56 170 HIS A N 1
ATOM 1368 C CA . HIS A 1 170 ? -5.400 2.713 18.655 1.00 65.56 170 HIS A CA 1
ATOM 1369 C C . HIS A 1 170 ? -6.564 3.534 18.087 1.00 65.56 170 HIS A C 1
ATOM 1371 O O . HIS A 1 170 ? -6.381 4.197 17.070 1.00 65.56 170 HIS A O 1
ATOM 1377 N N . ARG A 1 171 ? -7.759 3.477 18.696 1.00 68.69 171 ARG A N 1
ATOM 1378 C CA . ARG A 1 171 ? -8.944 4.208 18.229 1.00 68.69 171 ARG A CA 1
ATOM 1379 C C . ARG A 1 171 ? -8.733 5.721 18.352 1.00 68.69 171 ARG A C 1
ATOM 1381 O O . ARG A 1 171 ? -8.338 6.196 19.413 1.00 68.69 171 ARG A O 1
ATOM 1388 N N . TYR A 1 172 ? -9.056 6.459 17.292 1.00 66.44 172 TYR A N 1
ATOM 1389 C CA . TYR A 1 172 ? -8.985 7.923 17.242 1.00 66.44 172 TYR A CA 1
ATOM 1390 C C . TYR A 1 172 ? -10.331 8.560 16.850 1.00 66.44 172 TYR A C 1
ATOM 1392 O O . TYR A 1 172 ? -11.190 7.871 16.288 1.00 66.44 172 TYR A O 1
ATOM 1400 N N . PRO A 1 173 ? -10.525 9.866 17.141 1.00 62.28 173 PRO A N 1
ATOM 1401 C CA . PRO A 1 173 ? -11.594 10.678 16.558 1.00 62.28 173 PRO A CA 1
ATOM 1402 C C . PRO A 1 173 ? -11.524 10.713 15.024 1.00 62.28 173 PRO A C 1
ATOM 1404 O O . PRO A 1 173 ? -10.531 10.295 14.424 1.00 62.28 173 PRO A O 1
ATOM 1407 N N . HIS A 1 174 ? -12.592 11.203 14.393 1.00 59.03 174 HIS A N 1
ATOM 1408 C CA . HIS A 1 174 ? -12.731 11.241 12.937 1.00 59.03 174 HIS A CA 1
ATOM 1409 C C . HIS A 1 174 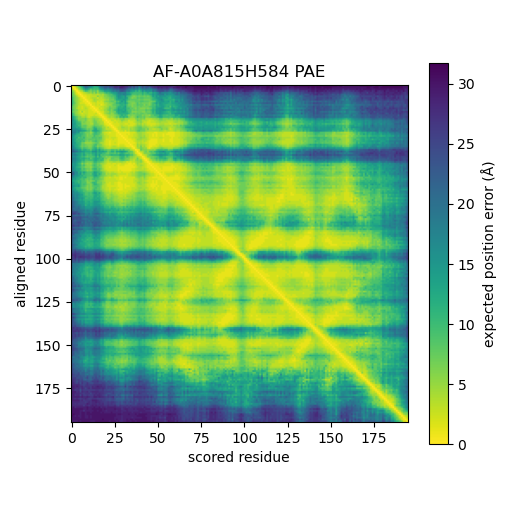? -11.529 11.921 12.259 1.00 59.03 174 HIS A C 1
ATOM 1411 O O . HIS A 1 174 ? -11.011 12.928 12.742 1.00 59.03 174 HIS A O 1
ATOM 1417 N N . ILE A 1 175 ? -11.095 11.403 11.105 1.00 56.25 175 ILE A N 1
ATOM 1418 C CA . ILE A 1 175 ? -9.874 11.873 10.434 1.00 56.25 175 ILE A CA 1
ATOM 1419 C C . ILE A 1 175 ? -9.935 13.363 10.049 1.00 56.25 175 ILE A C 1
ATOM 1421 O O . ILE A 1 175 ? -8.927 14.054 10.123 1.00 56.25 175 ILE A O 1
ATOM 1425 N N . GLY A 1 176 ? -11.123 13.889 9.730 1.00 54.94 176 GLY A N 1
ATOM 1426 C CA . GLY A 1 176 ? -11.335 15.320 9.467 1.00 54.94 176 GLY A CA 1
ATOM 1427 C C . GLY A 1 176 ? -11.225 16.222 10.705 1.00 54.94 176 GLY A C 1
ATOM 1428 O O . GLY A 1 176 ? -10.958 17.409 10.562 1.00 54.94 176 GLY A O 1
ATOM 1429 N N . GLU A 1 177 ? -11.388 15.673 11.912 1.00 56.12 177 GLU A N 1
ATOM 1430 C CA . GLU A 1 177 ? -11.123 16.392 13.168 1.00 56.12 177 GLU A CA 1
ATOM 1431 C C . GLU A 1 177 ? -9.638 16.315 13.537 1.00 56.12 177 GLU A C 1
ATOM 1433 O O . GLU A 1 177 ? -9.080 17.268 14.080 1.00 56.12 177 GLU A O 1
ATOM 1438 N N . LEU A 1 178 ? -8.993 15.187 13.214 1.00 55.16 178 LEU A N 1
ATOM 1439 C CA . LEU A 1 178 ? -7.593 14.936 13.532 1.00 55.16 178 LEU A CA 1
ATOM 1440 C C . LEU A 1 178 ? -6.630 15.680 12.604 1.00 55.16 178 LEU A C 1
ATOM 1442 O O . LEU A 1 178 ? -5.657 16.243 13.083 1.00 55.16 178 LEU A O 1
ATOM 1446 N N . LEU A 1 179 ? -6.881 15.682 11.292 1.00 56.22 179 LEU A N 1
ATOM 1447 C CA . LEU A 1 179 ? -6.009 16.257 10.258 1.00 56.22 179 LEU A CA 1
ATOM 1448 C C . LEU A 1 179 ? -6.182 17.783 10.110 1.00 56.22 179 LEU A C 1
ATOM 1450 O O . LEU A 1 179 ? -6.142 18.317 9.003 1.00 56.22 179 LEU A O 1
ATOM 1454 N N . ASN A 1 180 ? -6.391 18.499 11.214 1.00 58.88 180 ASN A N 1
ATOM 1455 C CA . ASN A 1 180 ? -6.367 19.960 11.219 1.00 58.88 180 ASN A CA 1
ATOM 1456 C C . ASN A 1 180 ? -4.937 20.480 11.492 1.00 58.88 180 ASN A C 1
ATOM 1458 O O . ASN A 1 180 ? -4.022 19.716 11.809 1.00 58.88 180 ASN A O 1
ATOM 1462 N N . SER A 1 181 ? -4.735 21.799 11.416 1.00 56.50 181 SER A N 1
ATOM 1463 C CA . SER A 1 181 ? -3.425 22.433 11.653 1.00 56.50 181 SER A CA 1
ATOM 1464 C C . SER A 1 181 ? -2.836 22.172 13.050 1.00 56.50 181 SER A C 1
ATOM 1466 O O . SER A 1 181 ? -1.642 22.385 13.259 1.00 56.50 181 SER A O 1
ATOM 1468 N N . THR A 1 182 ? -3.639 21.684 14.003 1.00 53.41 182 THR A N 1
ATOM 1469 C CA . THR A 1 182 ? -3.199 21.350 15.364 1.00 53.41 182 THR A CA 1
ATOM 1470 C C . THR A 1 182 ? -2.692 19.917 15.517 1.00 53.41 182 THR A C 1
ATOM 1472 O O . THR A 1 182 ? -2.121 19.613 16.557 1.00 53.41 182 THR A O 1
ATOM 1475 N N . ILE A 1 183 ? -2.774 19.047 14.494 1.00 58.38 183 ILE A N 1
ATOM 1476 C CA . ILE A 1 183 ? -2.280 17.655 14.593 1.00 58.38 183 ILE A CA 1
ATOM 1477 C C . ILE A 1 183 ? -0.815 17.570 15.063 1.00 58.38 183 ILE A C 1
ATOM 1479 O O . ILE A 1 183 ? -0.424 16.658 15.792 1.00 58.38 183 ILE A O 1
ATOM 1483 N N . MET A 1 184 ? -0.019 18.578 14.697 1.00 53.03 184 MET A N 1
ATOM 1484 C CA . MET A 1 184 ? 1.396 18.708 15.037 1.00 53.03 184 MET A CA 1
ATOM 1485 C C . MET A 1 184 ? 1.658 19.070 16.507 1.00 53.03 184 MET A C 1
ATOM 1487 O O . MET A 1 184 ? 2.767 18.844 16.990 1.00 53.03 184 MET A O 1
ATOM 1491 N N . SER A 1 185 ? 0.674 19.624 17.226 1.00 52.94 185 SER A N 1
ATOM 1492 C CA . SER A 1 185 ? 0.803 20.011 18.638 1.00 52.94 185 SER A CA 1
ATOM 1493 C C . SER A 1 185 ? 0.338 18.925 19.614 1.00 52.94 185 SER A C 1
ATOM 1495 O O . SER A 1 185 ? 0.561 19.051 20.822 1.00 52.94 185 SER A O 1
ATOM 1497 N N . TYR A 1 186 ? -0.256 17.827 19.128 1.00 52.75 186 TYR A N 1
ATOM 1498 C CA . TYR A 1 186 ? -0.666 16.717 19.988 1.00 52.75 186 TYR A CA 1
ATOM 1499 C C . TYR A 1 186 ? 0.554 15.951 20.525 1.00 52.75 186 TYR A C 1
ATOM 1501 O O . TYR A 1 186 ? 1.108 15.058 19.888 1.00 52.75 186 TYR A O 1
ATOM 1509 N N . VAL A 1 187 ? 0.917 16.254 21.775 1.00 44.66 187 VAL A N 1
ATOM 1510 C CA . VAL A 1 187 ? 1.949 15.557 22.572 1.00 44.66 187 VAL A CA 1
ATOM 1511 C C . VAL A 1 187 ? 1.594 14.076 22.813 1.00 44.66 187 VAL A C 1
ATOM 1513 O O . VAL A 1 187 ? 2.471 13.241 23.035 1.00 44.66 187 VAL A O 1
ATOM 1516 N N . TYR A 1 188 ? 0.303 13.735 22.727 1.00 42.91 188 TYR A N 1
ATOM 1517 C CA . TYR A 1 188 ? -0.273 12.432 23.070 1.00 42.91 188 TYR A CA 1
ATOM 1518 C C . TYR A 1 188 ? -0.813 11.650 21.867 1.00 42.91 188 TYR A C 1
ATOM 1520 O O . TYR A 1 188 ? -1.799 10.925 21.999 1.00 42.91 188 TYR A O 1
ATOM 1528 N N . LEU A 1 189 ? -0.140 11.695 20.714 1.00 47.38 189 LEU A N 1
ATOM 1529 C CA . LEU A 1 189 ? -0.270 10.578 19.780 1.00 47.38 189 LEU A CA 1
ATOM 1530 C C . LEU A 1 189 ? 0.410 9.366 20.435 1.00 47.38 189 LEU A C 1
ATOM 1532 O O . LEU A 1 189 ? 1.621 9.190 20.297 1.00 47.38 189 LEU A O 1
ATOM 1536 N N . LYS A 1 190 ? -0.320 8.611 21.274 1.00 39.25 190 LYS A N 1
ATOM 1537 C CA . LYS A 1 190 ? 0.222 7.513 22.098 1.00 39.25 190 LYS A CA 1
ATOM 1538 C C . LYS A 1 190 ? 0.910 6.469 21.210 1.00 39.25 190 LYS A C 1
ATOM 1540 O O . LYS A 1 190 ? 0.286 5.556 20.690 1.00 39.25 190 LYS A O 1
ATOM 1545 N N . ARG A 1 191 ? 2.220 6.682 21.071 1.00 32.66 191 ARG A N 1
ATOM 1546 C CA . ARG A 1 191 ? 3.331 5.772 20.791 1.00 32.66 191 ARG A CA 1
ATOM 1547 C C . ARG A 1 191 ? 2.909 4.339 20.468 1.00 32.66 191 ARG A C 1
ATOM 1549 O O . ARG A 1 191 ? 2.605 3.565 21.372 1.00 32.66 191 ARG A O 1
ATOM 1556 N N . ILE A 1 192 ? 3.087 3.951 19.210 1.00 30.66 192 ILE A N 1
ATOM 1557 C CA . ILE A 1 192 ? 3.454 2.571 18.896 1.00 30.66 192 ILE A CA 1
ATOM 1558 C C . ILE A 1 192 ? 4.898 2.411 19.388 1.00 30.66 192 ILE A C 1
ATOM 1560 O O . ILE A 1 192 ? 5.819 3.041 18.867 1.00 30.66 192 ILE A O 1
ATOM 1564 N N . LYS A 1 193 ? 5.074 1.662 20.481 1.00 24.39 193 LYS A N 1
ATOM 1565 C CA . LYS A 1 193 ? 6.388 1.229 20.970 1.00 24.39 193 LYS A CA 1
ATOM 1566 C C . LYS A 1 193 ? 6.957 0.247 19.944 1.00 24.39 193 LYS A C 1
ATOM 1568 O O . LYS A 1 193 ? 6.398 -0.831 19.771 1.00 24.39 193 LYS A O 1
ATOM 1573 N N . PHE A 1 194 ? 8.056 0.618 19.302 1.00 29.17 194 PHE A N 1
ATOM 1574 C CA . PHE A 1 194 ? 8.963 -0.341 18.680 1.00 29.17 194 PHE A CA 1
ATOM 1575 C C . PHE A 1 194 ? 9.937 -0.816 19.767 1.00 29.17 194 PHE A C 1
ATOM 1577 O O . PHE A 1 194 ? 10.445 0.017 20.525 1.00 29.17 194 PHE A O 1
ATOM 1584 N N . TYR A 1 195 ? 10.122 -2.131 19.884 1.00 32.72 195 TYR A N 1
ATOM 1585 C CA . TYR A 1 195 ? 11.345 -2.696 20.454 1.00 32.72 195 TYR A CA 1
ATOM 1586 C C . TYR A 1 195 ? 12.382 -2.782 19.339 1.00 32.72 195 TYR A C 1
ATOM 1588 O O . TYR A 1 195 ? 11.962 -3.101 18.201 1.00 32.72 195 TYR A O 1
#

Mean predicted aligned error: 11.15 Å

pLDDT: mean 77.51, std 14.91, range [24.39, 95.75]

Solvent-accessible surface area (backbone atoms only — not comparable to full-atom values): 11351 Å² total; per-residue (Å²): 134,87,84,80,70,82,56,60,93,59,33,34,76,85,82,43,74,50,70,56,62,40,53,82,81,46,77,31,29,83,80,17,46,59,41,69,42,71,44,88,81,40,58,77,39,59,48,36,51,45,43,90,58,31,23,65,80,39,14,75,43,58,34,8,37,41,36,36,26,41,40,61,64,43,34,62,77,68,71,40,75,88,54,80,46,41,54,34,38,37,40,40,29,28,34,68,44,91,89,48,75,50,61,40,78,76,47,76,47,81,46,64,66,42,47,65,64,42,76,43,78,49,66,46,70,81,26,64,46,55,46,39,30,28,36,41,35,41,32,86,48,90,86,48,85,78,49,46,38,26,61,69,41,80,44,94,63,89,38,44,70,48,81,49,64,50,49,68,90,31,58,51,73,59,65,83,75,49,56,40,81,59,52,85,70,55,88,74,71,80,68,84,81,81,132

Radius of gyration: 23.65 Å; Cα contacts (8 Å, |Δi|>4): 384; chains: 1; bounding box: 46×37×78 Å

Nearest PDB structures (foldseek):
  8gyy-assembly1_A  TM=3.499E-01  e=6.390E-02  Lentinula edodes
  6pmp-assembly4_D  TM=3.535E-01  e=5.635E-01  Rattus norvegicus
  6pmp-assembly3_C  TM=3.561E-01  e=5.986E-01  Rattus norvegicus
  6pmp-assembly2_B  TM=3.525E-01  e=8.604E-01  Rattus norvegicus
  1eth-assembly1_A  TM=3.883E-01  e=4.145E+00  Sus scrofa

Sequence (195 aa):
MNEKCICMLGRFDRECHLQYDPCKHIMCQNQGICIPLDIRASPFMYACICNQEYFDNLCQYSSAKAFSTVTKSIQNQLHMTSFSQIPLVTVYFVDISNNIAIPAIRDHFVYTKISFGSDIIAISNRQMYLSSFIFVQIYFNTKDLYGHYYLIGLLKLPMKLIKTSTLTSHRYPHIGELLNSTIMSYVYLKRIKFY

Foldseek 3Di:
DQDQDDEDPQFDDRVSPDGADLPVVAAQPPPWDKDADDCHVPSNHIATHEDQQADDRSSPAGFFKEKEAEACQVCVVVVVVVDQFFAKKKKWFWAQDPVHRFIDTPDMDMDGRHGHRDIDMDTRPPDNFTHQWMKMFTDRDPVCVQGWIFTFDHDPDTDRYDHYYGHPVRTDPGPVVCRDSCVVVPPPPPDPDDD

Organism: NCBI:txid1234261

Secondary structure (DSSP, 8-state):
------PPTTEESSSS-EE--GGGT---STTPEEEE--TTT-TT-EEEE--TTEESTTS-EEPEEEEEEE-HHHHHHTT-TT-SEEEEEEEEEEEE-SSS--EEEEEEEEEEEEETTPEEEEEETT-SS--SEEEEEEE--TT-SS-EEEEEEE-SS--SEEEEEE-GGGEES-HHHHSSTTGGG-TT-------